Protein AF-A0A1I3Y6N1-F1 (afdb_monomer_lite)

Sequence (203 aa):
MKTSSLCLFSAPFLLTAAIATSGCDKAPAAQTAINYSQAALCKSYNTAHGPVTAPADQAFAIFKIANIDNTKTAKFFFFDPSMFYVDQSTPAQKAGKVIDMNRKLATMDAKSAPAGSNAPPKGQIPKGGAMDVNAYTVALVGTNNPSGGPEAKQYDFDLVYDDWSPEYQSYREGFVSKVLLNKTNPAGSTYSVTADCGTIALN

Organism: NCBI:txid1612308

pLDDT: mean 78.19, std 17.52, range [33.56, 97.0]

Structure (mmCIF, N/CA/C/O backbone):
data_AF-A0A1I3Y6N1-F1
#
_entry.id   AF-A0A1I3Y6N1-F1
#
loop_
_atom_site.group_PDB
_atom_site.id
_atom_site.type_symbol
_atom_site.label_atom_id
_atom_site.label_alt_id
_atom_site.label_comp_id
_atom_site.label_asym_id
_atom_site.label_entity_id
_atom_site.label_seq_id
_atom_site.pdbx_PDB_ins_code
_atom_site.Cartn_x
_atom_site.Cartn_y
_atom_site.Cartn_z
_atom_site.occupancy
_atom_site.B_iso_or_equiv
_atom_site.auth_seq_id
_atom_site.auth_comp_id
_atom_site.auth_asym_id
_atom_site.auth_atom_id
_atom_site.pdbx_PDB_model_num
ATOM 1 N N . MET A 1 1 ? -2.066 5.711 -91.178 1.00 38.03 1 MET A N 1
ATOM 2 C CA . MET A 1 1 ? -1.951 5.272 -89.766 1.00 38.03 1 MET A CA 1
ATOM 3 C C . MET A 1 1 ? -2.703 6.290 -88.919 1.00 38.03 1 MET A C 1
ATOM 5 O O . MET A 1 1 ? -2.377 7.460 -88.999 1.00 38.03 1 MET A O 1
ATOM 9 N N . LYS A 1 2 ? -3.933 5.976 -88.498 1.00 33.56 2 LYS A N 1
ATOM 10 C CA . LYS A 1 2 ? -4.294 5.498 -87.145 1.00 33.56 2 LYS A CA 1
ATOM 11 C C . LYS A 1 2 ? -3.828 6.441 -86.017 1.00 33.56 2 LYS A C 1
ATOM 13 O O . LYS A 1 2 ? -2.657 6.402 -85.674 1.00 33.56 2 LYS A O 1
ATOM 18 N N . THR A 1 3 ? -4.807 7.204 -85.498 1.00 38.25 3 THR A N 1
ATOM 19 C CA . THR A 1 3 ? -5.086 7.582 -84.085 1.00 38.25 3 THR A CA 1
ATOM 20 C C . THR A 1 3 ? -3.928 8.152 -83.246 1.00 38.25 3 THR A C 1
ATOM 22 O O . THR A 1 3 ? -2.878 7.547 -83.146 1.00 38.25 3 THR A O 1
ATOM 25 N N . SER A 1 4 ? -4.090 9.252 -82.508 1.00 38.72 4 SER A N 1
ATOM 26 C CA . SER A 1 4 ? -5.119 9.365 -81.473 1.00 38.72 4 SER A CA 1
ATOM 27 C C . SER A 1 4 ? -5.362 10.809 -81.024 1.00 38.72 4 SER A C 1
ATOM 29 O O . SER A 1 4 ? -4.435 11.599 -80.877 1.00 38.72 4 SER A O 1
ATOM 31 N N . SER A 1 5 ? -6.637 11.091 -80.774 1.00 47.12 5 SER A N 1
ATOM 32 C CA . SER A 1 5 ? -7.175 12.253 -80.067 1.00 47.12 5 SER A CA 1
ATOM 33 C C . SER A 1 5 ? -6.797 12.208 -78.582 1.00 47.12 5 SER A C 1
ATOM 35 O O . SER A 1 5 ? -6.716 11.104 -78.039 1.00 47.12 5 SER A O 1
ATOM 37 N N . LEU A 1 6 ? -6.665 13.358 -77.910 1.00 38.53 6 LEU A N 1
ATOM 38 C CA . LEU A 1 6 ? -7.054 13.476 -76.499 1.00 38.53 6 LEU A CA 1
ATOM 39 C C . LEU A 1 6 ? -7.323 14.930 -76.088 1.00 38.53 6 LEU A C 1
ATOM 41 O O . LEU A 1 6 ? -6.532 15.840 -76.324 1.00 38.53 6 LEU A O 1
ATOM 45 N N . CYS A 1 7 ? -8.512 15.095 -75.514 1.00 37.34 7 CYS A N 1
ATOM 46 C CA . CYS A 1 7 ? -9.205 16.331 -75.202 1.00 37.34 7 CYS A CA 1
ATOM 47 C C . CYS A 1 7 ? -8.533 17.155 -74.098 1.00 37.34 7 CYS A C 1
ATOM 49 O O . CYS A 1 7 ? -8.137 16.632 -73.058 1.00 37.34 7 CYS A O 1
ATOM 51 N N . LEU A 1 8 ? -8.542 18.472 -74.298 1.00 45.34 8 LEU A N 1
ATOM 52 C CA . LEU A 1 8 ? -8.406 19.477 -73.250 1.00 45.34 8 LEU A CA 1
ATOM 53 C C . LEU A 1 8 ? -9.671 19.470 -72.383 1.00 45.34 8 LEU A C 1
ATOM 55 O O . LEU A 1 8 ? -10.742 19.841 -72.858 1.00 45.34 8 LEU A O 1
ATOM 59 N N . PHE A 1 9 ? -9.539 19.097 -71.111 1.00 37.97 9 PHE A N 1
ATOM 60 C CA . PHE A 1 9 ? -10.493 19.478 -70.073 1.00 37.97 9 PHE A CA 1
ATOM 61 C C . PHE A 1 9 ? -9.751 20.191 -68.946 1.00 37.97 9 PHE A C 1
ATOM 63 O O . PHE A 1 9 ? -8.906 19.625 -68.258 1.00 37.97 9 PHE A O 1
ATOM 70 N N . SER A 1 10 ? -10.085 21.468 -68.800 1.00 46.94 10 SER A N 1
ATOM 71 C CA . SER A 1 10 ? -9.766 22.321 -67.667 1.00 46.94 10 SER A CA 1
ATOM 72 C C . SER A 1 10 ? -10.395 21.767 -66.387 1.00 46.94 10 SER A C 1
ATOM 74 O O . SER A 1 10 ? -11.612 21.585 -66.334 1.00 46.94 10 SER A O 1
ATOM 76 N N . ALA A 1 11 ? -9.591 21.581 -65.342 1.00 47.09 11 ALA A N 1
ATOM 77 C CA . ALA A 1 11 ? -10.067 21.384 -63.978 1.00 47.09 11 ALA A CA 1
ATOM 78 C C . ALA A 1 11 ? -9.489 22.498 -63.082 1.00 47.09 11 ALA A C 1
ATOM 80 O O . ALA A 1 11 ? -8.281 22.746 -63.141 1.00 47.09 11 ALA A O 1
ATOM 81 N N . PRO A 1 12 ? -10.310 23.190 -62.270 1.00 44.28 12 PRO A N 1
ATOM 82 C CA . PRO A 1 12 ? -9.818 24.164 -61.307 1.00 44.28 12 PRO A CA 1
ATOM 83 C C . PRO A 1 12 ? -9.109 23.424 -60.165 1.00 44.28 12 PRO A C 1
ATOM 85 O O . PRO A 1 12 ? -9.707 22.609 -59.463 1.00 44.28 12 PRO A O 1
ATOM 88 N N . PHE A 1 13 ? -7.818 23.698 -59.990 1.00 39.41 13 PHE A N 1
ATOM 89 C CA . PHE A 1 13 ? -7.027 23.205 -58.865 1.00 39.41 13 PHE A CA 1
ATOM 90 C C . PHE A 1 13 ? -7.512 23.881 -57.572 1.00 39.41 13 PHE A C 1
ATOM 92 O O . PHE A 1 13 ? -7.160 25.022 -57.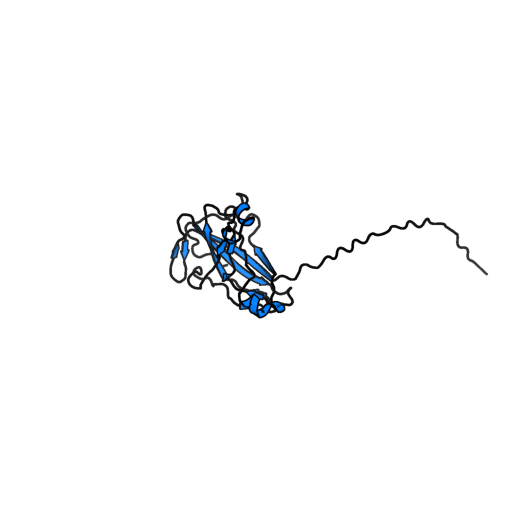278 1.00 39.41 13 PHE A O 1
ATOM 99 N N . LEU A 1 14 ? -8.333 23.180 -56.791 1.00 44.16 14 LEU A N 1
ATOM 100 C CA . LEU A 1 14 ? -8.585 23.520 -55.394 1.00 44.16 14 LEU A CA 1
ATOM 101 C C . LEU A 1 14 ? -7.359 23.088 -54.576 1.00 44.16 14 LEU A C 1
ATOM 103 O O . LEU A 1 14 ? -7.166 21.902 -54.316 1.00 44.16 14 LEU A O 1
ATOM 107 N N . LEU A 1 15 ? -6.516 24.046 -54.177 1.00 44.44 15 LEU A N 1
ATOM 108 C CA . LE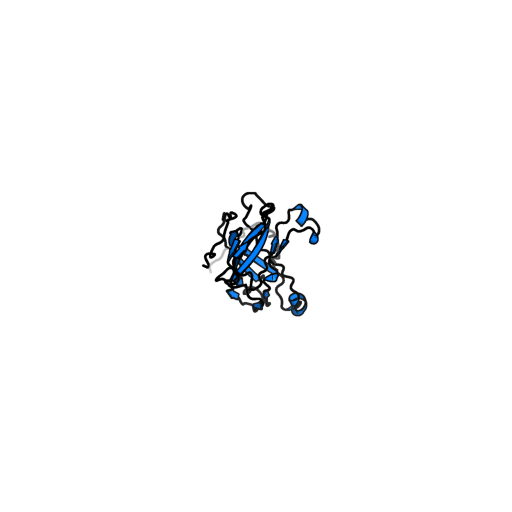U A 1 1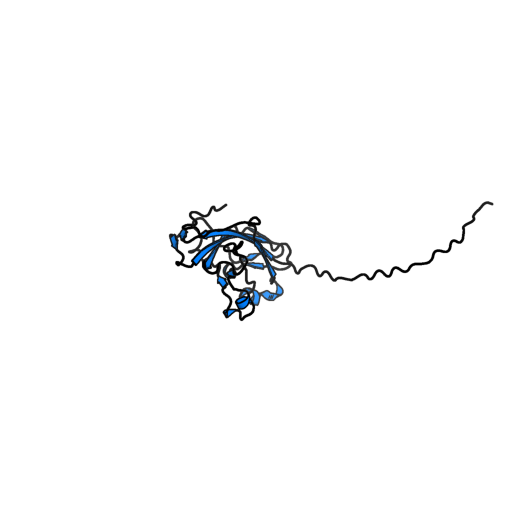5 ? -5.515 23.821 -53.133 1.00 44.44 15 LEU A CA 1
ATOM 109 C C . LEU A 1 15 ? -6.231 23.695 -51.780 1.00 44.44 15 LEU A C 1
ATOM 111 O O . LEU A 1 15 ? -6.445 24.679 -51.076 1.00 44.44 15 LEU A O 1
ATOM 115 N N . THR A 1 16 ? -6.578 22.475 -51.383 1.00 48.28 16 THR A N 1
ATOM 116 C CA . THR A 1 16 ? -6.794 22.153 -49.969 1.00 48.28 16 THR A CA 1
ATOM 117 C C . THR A 1 16 ? -5.440 22.142 -49.270 1.00 48.28 16 THR A C 1
ATOM 119 O O . THR A 1 16 ? -4.708 21.154 -49.315 1.00 48.28 16 THR A O 1
ATOM 122 N N . ALA A 1 17 ? -5.090 23.262 -48.636 1.00 43.72 17 ALA A N 1
ATOM 123 C CA . ALA A 1 17 ? -3.998 23.324 -47.676 1.00 43.72 17 ALA A CA 1
ATOM 124 C C . ALA A 1 17 ? -4.368 22.454 -46.465 1.00 43.72 17 ALA A C 1
ATOM 126 O O . ALA A 1 17 ? -5.122 22.869 -45.586 1.00 43.72 17 ALA A O 1
ATOM 127 N N . ALA A 1 18 ? -3.865 21.220 -46.437 1.00 46.12 18 ALA A N 1
ATOM 128 C CA . ALA A 1 18 ? -3.896 20.398 -45.242 1.00 46.12 18 ALA A CA 1
ATOM 129 C C . ALA A 1 18 ? -2.951 21.036 -44.218 1.00 46.12 18 ALA A C 1
ATOM 131 O O . ALA A 1 18 ? -1.730 20.912 -44.310 1.00 46.12 18 ALA A O 1
ATOM 132 N N . ILE A 1 19 ? -3.523 21.753 -43.252 1.00 50.41 19 ILE A N 1
ATOM 133 C CA . ILE A 1 19 ? -2.817 22.166 -42.044 1.00 50.41 19 ILE A CA 1
ATOM 134 C C . ILE A 1 19 ? -2.600 20.879 -41.246 1.00 50.41 19 ILE A C 1
ATOM 136 O O . ILE A 1 19 ? -3.438 20.476 -40.443 1.00 50.41 19 ILE A O 1
ATOM 140 N N . ALA A 1 20 ? -1.514 20.168 -41.538 1.00 47.94 20 ALA A N 1
ATOM 141 C CA . ALA A 1 20 ? -1.059 19.078 -40.698 1.00 47.94 20 ALA A CA 1
ATOM 142 C C . ALA A 1 20 ? -0.642 19.705 -39.366 1.00 47.94 20 ALA A C 1
ATOM 144 O O . ALA A 1 20 ? 0.457 20.240 -39.231 1.0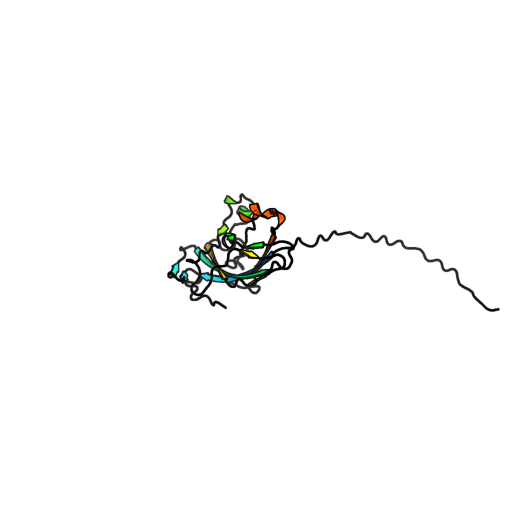0 47.94 20 ALA A O 1
ATOM 145 N N . THR A 1 21 ? -1.545 19.689 -38.386 1.00 48.03 21 THR A N 1
ATOM 146 C CA . THR A 1 21 ? -1.176 19.881 -36.990 1.00 48.03 21 THR A CA 1
ATOM 147 C C . THR A 1 21 ? -0.244 18.730 -36.645 1.00 48.03 21 THR A C 1
ATOM 149 O O . THR A 1 21 ? -0.697 17.627 -36.342 1.00 48.03 21 THR A O 1
ATOM 152 N N . SER A 1 22 ? 1.064 18.964 -36.742 1.00 45.72 22 SER A N 1
ATOM 153 C CA . SER A 1 22 ? 2.090 18.136 -36.123 1.00 45.72 22 SER A CA 1
ATOM 154 C C . SER A 1 22 ? 1.939 18.265 -34.609 1.00 45.72 22 SER A C 1
ATOM 156 O O . SER A 1 22 ? 2.726 18.907 -33.915 1.00 45.72 22 SER A O 1
ATOM 158 N N . GLY A 1 23 ? 0.873 17.657 -34.087 1.00 42.25 23 GLY A N 1
ATOM 159 C CA . GLY A 1 23 ? 0.839 17.215 -32.714 1.00 42.25 23 GLY A CA 1
ATOM 160 C C . GLY A 1 23 ? 2.017 16.271 -32.567 1.00 42.25 23 GLY A C 1
ATOM 161 O O . GLY A 1 23 ? 1.980 15.132 -33.022 1.00 42.25 23 GLY A O 1
ATOM 162 N N . CYS A 1 24 ? 3.112 16.780 -32.010 1.00 49.69 24 CYS A N 1
ATOM 163 C CA . CYS A 1 24 ? 4.104 15.951 -31.357 1.00 49.69 24 CYS A CA 1
ATOM 164 C C . CYS A 1 24 ? 3.371 15.245 -30.215 1.00 49.69 24 CYS A C 1
ATOM 166 O O . CYS A 1 24 ? 3.431 15.688 -29.067 1.00 49.69 24 CYS A O 1
ATOM 168 N N . ASP A 1 25 ? 2.680 14.155 -30.537 1.00 38.94 25 ASP A N 1
ATOM 169 C CA . ASP A 1 25 ? 2.292 13.133 -29.586 1.00 38.94 25 ASP A CA 1
ATOM 170 C C . ASP A 1 25 ? 3.600 12.516 -29.096 1.00 38.94 25 ASP A C 1
ATOM 172 O O . ASP A 1 25 ? 4.061 11.473 -29.560 1.00 38.94 25 ASP A O 1
ATOM 176 N N . LYS A 1 26 ? 4.281 13.225 -28.188 1.00 44.84 26 LYS A N 1
ATOM 177 C CA . LYS A 1 26 ? 5.324 12.620 -27.375 1.00 44.84 26 LYS A CA 1
ATOM 178 C C . LYS A 1 26 ? 4.632 11.464 -26.679 1.00 44.84 26 LYS A C 1
ATOM 180 O O . LYS A 1 26 ? 3.822 11.691 -25.781 1.00 44.84 26 LYS A O 1
ATOM 185 N N . ALA A 1 27 ? 4.942 10.248 -27.129 1.00 52.38 27 ALA A N 1
ATOM 186 C CA . ALA A 1 27 ? 4.537 9.033 -26.452 1.00 52.38 27 ALA A CA 1
ATOM 187 C C . ALA A 1 27 ? 4.752 9.243 -24.944 1.00 52.38 27 ALA A C 1
ATOM 189 O O . ALA A 1 27 ? 5.805 9.779 -24.561 1.00 52.38 27 ALA A O 1
ATOM 190 N N . PRO A 1 28 ? 3.763 8.901 -24.096 1.00 58.28 28 PRO A N 1
ATOM 191 C CA . PRO A 1 28 ? 3.902 9.052 -22.660 1.00 58.28 28 PRO A CA 1
ATOM 192 C C . PRO A 1 28 ? 5.243 8.469 -22.224 1.00 58.28 28 PRO A C 1
ATOM 194 O O . PRO A 1 28 ? 5.616 7.376 -22.653 1.00 58.28 28 PRO A O 1
ATOM 197 N N . ALA A 1 29 ? 5.995 9.222 -21.419 1.00 65.25 29 ALA A N 1
ATOM 198 C CA . ALA A 1 29 ? 7.261 8.730 -20.890 1.00 65.25 29 ALA A CA 1
ATOM 199 C C . ALA A 1 29 ? 7.014 7.366 -20.234 1.00 65.25 29 ALA A C 1
ATOM 201 O O . ALA A 1 29 ? 6.091 7.257 -19.431 1.00 65.25 29 ALA A O 1
ATOM 202 N N . ALA A 1 30 ? 7.805 6.354 -20.595 1.00 74.88 30 ALA A N 1
ATOM 203 C CA . ALA A 1 30 ? 7.648 4.999 -20.082 1.00 74.88 30 ALA A CA 1
ATOM 204 C C . ALA A 1 30 ? 7.557 4.984 -18.545 1.00 74.88 30 ALA A C 1
ATOM 206 O O . ALA A 1 30 ? 8.360 5.636 -17.873 1.00 74.88 30 ALA A O 1
ATOM 207 N N . GLN A 1 31 ? 6.583 4.248 -18.009 1.00 86.38 31 GLN A N 1
ATOM 208 C CA . GLN A 1 31 ? 6.273 4.185 -16.578 1.00 86.38 31 GLN A CA 1
ATOM 209 C C . GLN A 1 31 ? 6.352 2.744 -16.085 1.00 86.38 31 GLN A C 1
ATOM 211 O O . GLN A 1 31 ? 6.061 1.815 -16.842 1.00 86.38 31 GLN A O 1
ATOM 216 N N . THR A 1 32 ? 6.700 2.573 -14.814 1.00 91.81 32 THR A N 1
ATOM 217 C CA . THR A 1 32 ? 6.519 1.300 -14.113 1.00 91.81 32 THR A CA 1
ATOM 218 C C . THR A 1 32 ? 5.094 1.244 -13.578 1.00 91.81 32 THR A C 1
ATOM 220 O O . THR A 1 32 ? 4.666 2.182 -12.910 1.00 91.81 32 THR A O 1
ATOM 223 N N . ALA A 1 33 ? 4.355 0.172 -13.847 1.00 94.88 33 ALA A N 1
ATOM 224 C CA . ALA A 1 33 ? 3.024 -0.021 -13.283 1.00 94.88 33 ALA A CA 1
ATOM 225 C C . ALA A 1 33 ? 3.085 -0.887 -12.020 1.00 94.88 33 ALA A C 1
ATOM 227 O O . ALA A 1 33 ? 3.719 -1.938 -12.019 1.00 94.88 33 ALA A O 1
ATOM 228 N N . ILE A 1 34 ? 2.398 -0.471 -10.960 1.00 95.50 34 ILE A N 1
ATOM 229 C CA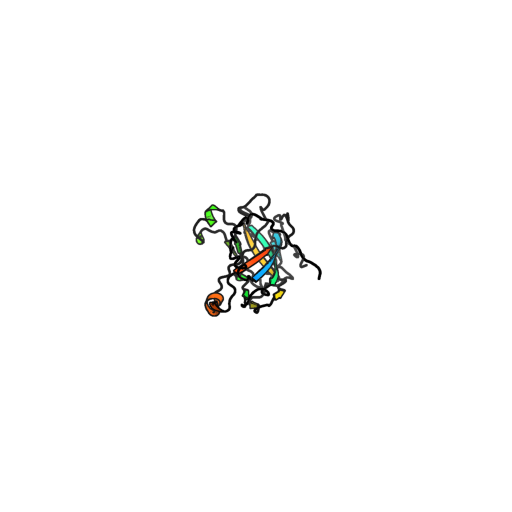 . ILE A 1 34 ? 2.152 -1.273 -9.760 1.00 95.50 34 ILE A CA 1
ATOM 230 C C . ILE A 1 34 ? 0.663 -1.597 -9.734 1.00 95.50 34 ILE A C 1
ATOM 232 O O . ILE A 1 34 ? -0.177 -0.702 -9.625 1.00 95.50 34 ILE A O 1
ATOM 236 N N . ASN A 1 35 ? 0.339 -2.882 -9.837 1.00 97.00 35 ASN A N 1
ATOM 237 C CA . ASN A 1 35 ? -1.036 -3.364 -9.827 1.00 97.00 35 ASN A CA 1
ATOM 238 C C . ASN A 1 35 ? -1.401 -3.823 -8.413 1.00 97.00 35 ASN A C 1
ATOM 240 O O . ASN A 1 35 ? -0.730 -4.688 -7.841 1.00 97.00 35 ASN A O 1
ATOM 244 N N . TYR A 1 36 ? -2.463 -3.252 -7.848 1.00 96.25 36 TYR A N 1
ATOM 245 C CA . TYR A 1 36 ? -2.870 -3.507 -6.469 1.00 96.25 36 TYR A CA 1
ATOM 246 C C . TYR A 1 36 ? -4.387 -3.572 -6.320 1.00 96.25 36 TYR A C 1
ATOM 248 O O . TYR A 1 36 ? -5.124 -3.066 -7.158 1.00 96.25 36 TYR A O 1
ATOM 256 N N . SER A 1 37 ? -4.863 -4.147 -5.224 1.00 95.12 37 SER A N 1
ATOM 257 C CA . SER A 1 37 ? -6.266 -4.077 -4.821 1.00 95.12 37 SER A CA 1
ATOM 258 C C . SER A 1 37 ? -6.380 -3.747 -3.340 1.00 95.12 37 SER A C 1
ATOM 260 O O . SER A 1 37 ? -5.529 -4.127 -2.541 1.00 95.12 37 SER A O 1
ATOM 262 N N . GLN A 1 38 ? -7.439 -3.047 -2.950 1.00 93.62 38 GLN A N 1
ATOM 263 C CA . GLN A 1 38 ? -7.858 -2.997 -1.557 1.00 93.62 38 GLN A CA 1
ATOM 264 C C . GLN A 1 38 ? -8.587 -4.304 -1.244 1.00 93.62 38 GLN A C 1
ATOM 266 O O . GLN A 1 38 ? -9.552 -4.665 -1.915 1.00 93.62 38 GLN A O 1
ATOM 271 N N . ALA A 1 39 ? -8.078 -5.038 -0.263 1.00 92.06 39 ALA A N 1
ATOM 272 C CA . ALA A 1 39 ? -8.605 -6.331 0.144 1.00 92.06 39 ALA A CA 1
ATOM 273 C C . ALA A 1 39 ? -9.636 -6.184 1.267 1.00 92.06 39 ALA A C 1
ATOM 275 O O . ALA A 1 39 ? -10.652 -6.873 1.259 1.00 92.06 39 ALA A O 1
ATOM 276 N N . ALA A 1 40 ? -9.382 -5.294 2.233 1.00 91.25 40 ALA A N 1
ATOM 277 C CA . ALA A 1 40 ? -10.237 -5.160 3.407 1.00 91.25 40 ALA A CA 1
ATOM 278 C C . ALA A 1 40 ? -10.088 -3.810 4.123 1.00 91.25 40 ALA A C 1
ATOM 280 O O . ALA A 1 40 ? -9.141 -3.054 3.886 1.00 91.25 40 ALA A O 1
ATOM 281 N N . LEU A 1 41 ? -11.035 -3.544 5.028 1.00 92.12 41 LEU A N 1
ATOM 282 C CA . LEU A 1 41 ? -11.006 -2.456 6.001 1.00 92.12 41 LEU A CA 1
ATOM 283 C C . LEU A 1 41 ? -11.570 -2.955 7.341 1.00 92.12 41 LEU A C 1
ATOM 285 O O . LEU A 1 41 ? -12.735 -3.354 7.412 1.00 92.12 41 LEU A O 1
ATOM 289 N N . CYS A 1 42 ? -10.768 -2.941 8.406 1.00 92.00 42 CYS A N 1
ATOM 290 C CA . CYS A 1 42 ? -11.175 -3.527 9.690 1.00 92.00 42 CYS A CA 1
ATOM 291 C C . CYS A 1 42 ? -10.591 -2.834 10.921 1.00 92.00 42 CYS A C 1
ATOM 293 O O . CYS A 1 42 ? -9.593 -2.117 10.846 1.00 92.00 42 CYS A O 1
ATOM 295 N N . LYS A 1 43 ? -11.216 -3.067 12.080 1.00 93.62 43 LYS A N 1
ATOM 296 C CA . LYS A 1 43 ? -10.710 -2.627 13.386 1.00 93.62 43 LYS A CA 1
ATOM 297 C C . LYS A 1 43 ? -9.595 -3.515 13.917 1.00 93.62 43 LYS A C 1
ATOM 299 O O . LYS A 1 43 ? -8.727 -3.001 14.612 1.00 93.62 43 LYS A O 1
ATOM 304 N N . SER A 1 44 ? -9.578 -4.797 13.583 1.00 93.06 44 SER A N 1
ATOM 305 C CA . SER A 1 44 ? -8.499 -5.704 13.964 1.00 93.06 44 SER A CA 1
ATOM 306 C C . SER A 1 44 ? -8.160 -6.698 12.865 1.00 93.06 44 SER A C 1
ATOM 308 O O . SER A 1 44 ? -8.972 -6.961 11.981 1.00 93.06 44 SER A O 1
ATOM 310 N N . TYR A 1 45 ? -6.955 -7.251 12.934 1.00 91.06 45 TYR A N 1
ATOM 311 C CA . TYR A 1 45 ? -6.544 -8.419 12.162 1.00 91.06 45 TYR A CA 1
ATOM 312 C C . TYR A 1 45 ? -5.455 -9.179 12.923 1.00 91.06 45 TYR A C 1
ATOM 314 O O . TYR A 1 45 ? -4.823 -8.643 13.837 1.00 91.06 45 TYR A O 1
ATOM 322 N N . ASN A 1 46 ? -5.227 -10.434 12.547 1.00 90.00 46 ASN A N 1
ATOM 323 C CA . ASN A 1 46 ? -4.165 -11.249 13.130 1.00 90.00 46 ASN A CA 1
ATOM 324 C C . ASN A 1 46 ? -2.852 -11.059 12.370 1.00 90.00 46 ASN A C 1
ATOM 326 O O . ASN A 1 46 ? -2.856 -11.060 11.141 1.00 90.00 46 ASN A O 1
ATOM 330 N N . THR A 1 47 ? -1.733 -10.982 13.087 1.00 87.44 47 THR A N 1
ATOM 331 C CA . THR A 1 47 ? -0.378 -11.148 12.540 1.00 87.44 47 THR A CA 1
ATOM 332 C C . THR A 1 47 ? 0.222 -12.464 13.035 1.00 87.44 47 THR A C 1
ATOM 334 O O . THR A 1 47 ? -0.351 -13.145 13.890 1.00 87.44 47 THR A O 1
ATOM 337 N N . ALA A 1 48 ? 1.416 -12.817 12.554 1.00 85.06 48 ALA A N 1
ATOM 338 C CA . ALA A 1 48 ? 2.179 -13.941 13.105 1.00 85.06 48 ALA A CA 1
ATOM 339 C C . ALA A 1 48 ? 2.541 -13.770 14.599 1.00 85.06 48 ALA A C 1
ATOM 341 O O . ALA A 1 48 ? 2.909 -14.741 15.257 1.00 85.06 48 ALA A O 1
ATOM 342 N N . HIS A 1 49 ? 2.436 -12.552 15.142 1.00 86.25 49 HIS A N 1
ATOM 343 C CA . HIS A 1 49 ? 2.758 -12.225 16.533 1.00 86.25 49 HIS A CA 1
ATOM 344 C C . HIS A 1 49 ? 1.525 -11.993 17.415 1.00 86.25 49 HIS A C 1
ATOM 346 O O . HIS A 1 49 ? 1.676 -11.690 18.597 1.00 86.25 49 HIS A O 1
ATOM 352 N N . GLY A 1 50 ? 0.320 -12.148 16.863 1.00 87.88 50 GLY A N 1
ATOM 353 C CA . GLY A 1 50 ? -0.940 -11.969 17.577 1.00 87.88 50 GLY A CA 1
ATOM 354 C C . GLY A 1 50 ? -1.857 -10.925 16.936 1.00 87.88 50 GLY A C 1
ATOM 355 O O . GLY A 1 50 ? -1.516 -10.327 15.913 1.00 87.88 50 GLY A O 1
ATOM 356 N N . PRO A 1 51 ? -3.052 -10.721 17.510 1.00 89.19 51 PRO A N 1
ATOM 357 C CA . PRO A 1 51 ? -3.999 -9.737 17.012 1.00 89.19 51 PRO A CA 1
ATOM 358 C C . PRO A 1 51 ? -3.488 -8.314 17.233 1.00 89.19 51 PRO A C 1
ATOM 360 O O . PRO A 1 51 ? -2.913 -7.993 18.275 1.00 89.19 51 PRO A O 1
ATOM 363 N N . VAL A 1 52 ? -3.761 -7.444 16.267 1.00 90.44 52 VAL A N 1
ATOM 364 C CA . VAL A 1 52 ? -3.565 -5.999 16.387 1.00 90.44 52 VAL A CA 1
ATOM 365 C C . VAL A 1 52 ? -4.899 -5.286 16.214 1.00 90.44 52 VAL A C 1
ATOM 367 O O . VAL A 1 52 ? -5.718 -5.684 15.387 1.00 90.44 52 VAL A O 1
ATOM 370 N N . THR A 1 53 ? -5.108 -4.221 16.988 1.00 93.12 53 THR A N 1
ATOM 371 C CA . THR A 1 53 ? -6.371 -3.472 17.025 1.00 93.12 53 THR A CA 1
ATOM 372 C C . THR A 1 53 ? -6.114 -1.988 16.797 1.00 93.12 53 THR A C 1
ATOM 374 O O . THR A 1 53 ? -5.228 -1.394 17.410 1.00 93.12 53 THR A O 1
ATOM 377 N N . ALA A 1 54 ? -6.894 -1.390 15.902 1.00 91.69 54 ALA A N 1
ATOM 378 C CA . ALA A 1 54 ? -6.833 0.018 15.566 1.00 91.69 54 ALA A CA 1
ATOM 379 C C . ALA A 1 54 ? -7.479 0.874 16.673 1.00 91.69 54 ALA A C 1
ATOM 381 O O . ALA A 1 54 ? -8.429 0.433 17.327 1.00 91.69 54 ALA A O 1
ATOM 382 N N . PRO A 1 55 ? -7.029 2.128 16.854 1.00 92.50 55 PRO A N 1
ATOM 383 C CA . PRO A 1 55 ? -7.715 3.098 17.702 1.00 92.50 55 PRO A CA 1
ATOM 384 C C . PRO A 1 55 ? -9.186 3.329 17.309 1.00 92.50 55 PRO A C 1
ATOM 386 O O . PRO A 1 55 ? -9.610 3.052 16.183 1.00 92.50 55 PRO A O 1
ATOM 389 N N . ALA A 1 56 ? -9.966 3.902 18.232 1.00 89.44 56 ALA A N 1
ATOM 390 C CA . ALA A 1 56 ? -11.417 4.072 18.095 1.00 89.44 56 ALA A CA 1
ATOM 391 C C . ALA A 1 56 ? -11.851 4.765 16.789 1.00 89.44 56 ALA A C 1
ATOM 393 O O . ALA A 1 56 ? -12.782 4.293 16.140 1.00 89.44 56 ALA A O 1
ATOM 394 N N . ASP A 1 57 ? -11.130 5.793 16.340 1.00 89.69 57 ASP A N 1
ATOM 395 C CA . ASP A 1 57 ? -11.470 6.555 15.127 1.00 89.69 57 ASP A CA 1
ATOM 396 C C . ASP A 1 57 ? -10.703 6.104 13.878 1.00 89.69 57 ASP A C 1
ATOM 398 O O . ASP A 1 57 ? -10.737 6.767 12.838 1.00 89.69 57 ASP A O 1
ATOM 402 N N . GLN A 1 58 ? -10.009 4.968 13.948 1.00 91.44 58 GLN A N 1
ATOM 403 C CA . GLN A 1 58 ? -9.153 4.471 12.874 1.00 91.44 58 GLN A CA 1
ATOM 404 C C . GLN A 1 58 ? -9.496 3.034 12.482 1.00 91.44 58 GLN A C 1
ATOM 406 O O . GLN A 1 58 ? -10.203 2.323 13.194 1.00 91.44 58 GLN A O 1
ATOM 411 N N . ALA A 1 59 ? -9.029 2.614 11.318 1.00 92.12 59 ALA A N 1
ATOM 412 C CA . ALA A 1 59 ? -9.140 1.249 10.831 1.00 92.12 59 ALA A CA 1
ATOM 413 C C . ALA A 1 59 ? -7.887 0.896 10.028 1.00 92.12 59 ALA A C 1
ATOM 415 O O . ALA A 1 59 ? -7.184 1.775 9.533 1.00 92.12 59 ALA A O 1
ATOM 416 N N . PHE A 1 60 ? -7.616 -0.392 9.891 1.00 92.44 60 PHE A N 1
ATOM 417 C CA . PHE A 1 60 ? -6.583 -0.905 9.010 1.00 92.44 60 PHE A CA 1
ATOM 418 C C . PHE A 1 60 ? -7.171 -1.112 7.619 1.00 92.44 60 PHE A C 1
ATOM 420 O O . PHE A 1 60 ? -8.036 -1.967 7.435 1.00 92.44 60 PHE A O 1
ATOM 427 N N . ALA A 1 61 ? -6.716 -0.320 6.651 1.00 92.31 61 ALA A N 1
ATOM 428 C CA . ALA A 1 61 ? -6.946 -0.576 5.238 1.00 92.31 61 ALA A CA 1
ATOM 429 C C . ALA A 1 61 ? -5.853 -1.525 4.745 1.00 92.31 61 ALA A C 1
ATOM 431 O O . ALA A 1 61 ? -4.666 -1.230 4.889 1.00 92.31 61 ALA A O 1
ATOM 432 N N . ILE A 1 62 ? -6.251 -2.664 4.188 1.00 92.19 62 ILE A N 1
ATOM 433 C CA . ILE A 1 62 ? -5.320 -3.704 3.753 1.00 92.19 62 ILE A CA 1
ATOM 434 C C . ILE A 1 62 ? -5.341 -3.785 2.238 1.00 92.19 62 ILE A C 1
ATOM 436 O O . ILE A 1 62 ? -6.408 -3.910 1.634 1.00 92.19 62 ILE A O 1
ATOM 440 N N . PHE A 1 63 ? -4.162 -3.741 1.629 1.00 93.19 63 PHE A N 1
ATOM 441 C CA . PHE A 1 63 ? -3.978 -3.746 0.186 1.00 93.19 63 PHE A CA 1
ATOM 442 C C . PHE A 1 63 ? -3.141 -4.947 -0.236 1.00 93.19 63 PHE A C 1
ATOM 444 O O . PHE A 1 63 ? -2.107 -5.214 0.370 1.00 93.19 63 PHE A O 1
ATOM 451 N N . LYS A 1 64 ? -3.552 -5.647 -1.295 1.00 93.19 64 LYS A N 1
ATOM 452 C CA . LYS A 1 64 ? -2.731 -6.652 -1.974 1.00 93.19 64 LYS A CA 1
ATOM 453 C C . LYS A 1 64 ? -1.956 -5.973 -3.096 1.00 93.19 64 LYS A C 1
ATOM 455 O O . LYS A 1 64 ? -2.559 -5.392 -3.994 1.00 93.19 64 LYS A O 1
ATOM 460 N N . ILE A 1 65 ? -0.637 -6.087 -3.079 1.00 94.25 65 ILE A N 1
ATOM 461 C CA . ILE A 1 65 ? 0.238 -5.748 -4.200 1.00 94.25 65 ILE A CA 1
ATOM 462 C C . ILE A 1 65 ? 0.404 -7.016 -5.035 1.00 94.25 65 ILE A C 1
ATOM 464 O O . ILE A 1 65 ? 1.016 -7.987 -4.589 1.00 94.25 65 ILE A O 1
ATOM 468 N N . ALA A 1 66 ? -0.184 -7.033 -6.229 1.00 94.56 66 ALA A N 1
ATOM 469 C CA . ALA A 1 66 ? -0.213 -8.224 -7.070 1.00 94.56 66 ALA A CA 1
ATOM 470 C C . ALA A 1 66 ? 1.096 -8.377 -7.845 1.00 94.56 66 ALA A C 1
ATOM 472 O O . ALA A 1 66 ? 1.804 -9.368 -7.683 1.00 94.56 66 ALA A O 1
ATOM 473 N N . ASN A 1 67 ? 1.435 -7.378 -8.660 1.00 95.94 67 ASN A N 1
ATOM 474 C CA . ASN A 1 67 ? 2.629 -7.402 -9.494 1.00 95.94 67 ASN A CA 1
ATOM 475 C C . ASN A 1 67 ? 3.123 -5.990 -9.820 1.00 95.94 67 ASN A C 1
ATOM 477 O O . ASN A 1 67 ? 2.386 -5.004 -9.703 1.00 95.94 67 ASN A O 1
ATOM 481 N N . ILE A 1 68 ? 4.379 -5.932 -10.250 1.00 95.44 68 ILE A N 1
ATOM 482 C CA . ILE A 1 68 ? 5.040 -4.728 -10.733 1.00 95.44 68 ILE A CA 1
ATOM 483 C C . ILE A 1 68 ? 5.526 -4.986 -12.156 1.00 95.44 68 ILE A C 1
ATOM 485 O O . ILE A 1 68 ? 6.308 -5.906 -12.395 1.00 95.44 68 ILE A O 1
ATOM 489 N N . ASP A 1 69 ? 5.079 -4.156 -13.090 1.00 95.19 69 ASP A N 1
ATOM 490 C CA . ASP A 1 69 ? 5.407 -4.233 -14.509 1.00 95.19 69 ASP A CA 1
ATOM 491 C C . ASP A 1 69 ? 6.340 -3.079 -14.891 1.00 95.19 69 ASP A C 1
ATOM 493 O O . ASP A 1 69 ? 5.949 -1.911 -14.942 1.00 95.19 69 ASP A O 1
ATOM 497 N N . ASN A 1 70 ? 7.595 -3.423 -15.172 1.00 93.00 70 ASN A N 1
ATOM 498 C CA . ASN A 1 70 ? 8.621 -2.513 -15.664 1.00 93.00 70 ASN A CA 1
ATOM 499 C C . ASN A 1 70 ? 8.997 -2.814 -17.133 1.00 93.00 70 ASN A C 1
ATOM 501 O O . ASN A 1 70 ? 10.036 -2.366 -17.625 1.00 93.00 70 ASN A O 1
ATOM 505 N N . THR A 1 71 ? 8.166 -3.571 -17.857 1.00 93.31 71 THR A N 1
ATOM 506 C CA . THR A 1 71 ? 8.474 -4.082 -19.204 1.00 93.31 71 THR A CA 1
ATOM 507 C C . THR A 1 71 ? 8.588 -2.979 -20.250 1.00 93.31 71 THR A C 1
ATOM 509 O O . THR A 1 71 ? 9.350 -3.089 -21.209 1.00 93.31 71 THR A O 1
ATOM 512 N N . LYS A 1 72 ? 7.864 -1.875 -20.047 1.00 89.88 72 LYS A N 1
ATOM 513 C CA . LYS A 1 72 ? 7.809 -0.745 -20.983 1.00 89.88 72 LYS A CA 1
ATOM 514 C C . LYS A 1 72 ? 8.934 0.265 -20.788 1.00 89.88 72 LYS A C 1
ATOM 516 O O . LYS A 1 72 ? 9.019 1.218 -21.559 1.00 89.88 72 LYS A O 1
ATOM 521 N N . THR A 1 73 ? 9.781 0.101 -19.773 1.00 86.31 73 THR A N 1
ATOM 522 C CA . THR A 1 73 ? 10.811 1.085 -19.434 1.00 86.31 73 THR A CA 1
ATOM 523 C C . THR A 1 73 ? 12.197 0.618 -19.871 1.00 86.31 73 THR A C 1
ATOM 525 O O . THR A 1 73 ? 12.535 -0.565 -19.858 1.00 86.31 73 THR A O 1
ATOM 528 N N . ALA A 1 74 ? 13.038 1.578 -20.263 1.00 86.00 74 ALA A N 1
ATOM 529 C CA . ALA A 1 74 ? 14.423 1.314 -20.645 1.00 86.00 74 ALA A CA 1
ATOM 530 C C . ALA A 1 74 ? 15.403 1.357 -19.456 1.00 86.00 74 ALA A C 1
ATOM 532 O O . ALA A 1 74 ? 16.616 1.365 -19.670 1.00 86.00 74 ALA A O 1
ATOM 533 N N . LYS A 1 75 ? 14.877 1.408 -18.232 1.00 86.75 75 LYS A N 1
ATOM 534 C CA . LYS A 1 75 ? 15.577 1.681 -16.975 1.00 86.75 75 LYS A CA 1
ATOM 535 C C . LYS A 1 75 ? 15.138 0.666 -15.923 1.00 86.75 75 LYS A C 1
ATOM 537 O O . LYS A 1 75 ? 14.099 0.034 -16.082 1.00 86.75 75 LYS A O 1
ATOM 542 N N . PHE A 1 76 ? 15.920 0.471 -14.870 1.00 87.50 76 PHE A N 1
ATOM 543 C CA . PHE A 1 76 ? 15.449 -0.354 -13.760 1.00 87.50 76 PHE A CA 1
ATOM 544 C C . PHE A 1 76 ? 14.510 0.467 -12.868 1.00 87.50 76 PHE A C 1
ATOM 546 O O . PHE A 1 76 ? 14.569 1.699 -12.838 1.00 87.50 76 PHE A O 1
ATOM 553 N N . PHE A 1 77 ? 13.655 -0.226 -12.129 1.00 88.50 77 PHE A N 1
ATOM 554 C CA . PHE A 1 77 ? 12.852 0.366 -11.068 1.00 88.50 77 PHE A CA 1
ATOM 555 C C . PHE A 1 77 ? 13.283 -0.237 -9.740 1.00 88.50 77 PHE A C 1
ATOM 557 O O . PHE A 1 77 ? 13.476 -1.445 -9.647 1.00 88.50 77 PHE A O 1
ATOM 564 N N . PHE A 1 78 ? 13.471 0.590 -8.719 1.00 87.94 78 PHE A N 1
ATOM 565 C CA . PHE A 1 78 ? 13.722 0.096 -7.374 1.00 87.94 78 PHE A CA 1
ATOM 566 C C . PHE A 1 78 ? 12.446 0.248 -6.563 1.00 87.94 78 PHE A C 1
ATOM 568 O O . PHE A 1 78 ? 11.990 1.359 -6.289 1.00 87.94 78 PHE A O 1
ATOM 575 N N . PHE A 1 79 ? 11.867 -0.890 -6.223 1.00 88.75 79 PHE A N 1
ATOM 576 C CA . PHE A 1 79 ? 10.661 -0.959 -5.436 1.00 88.75 79 PHE A CA 1
ATOM 577 C C . PHE A 1 79 ? 11.010 -0.929 -3.950 1.00 88.75 79 PHE A C 1
ATOM 579 O O . PHE A 1 79 ? 11.763 -1.771 -3.457 1.00 88.75 79 PHE A O 1
ATOM 586 N N . ASP A 1 80 ? 10.441 0.043 -3.248 1.00 88.06 80 ASP A N 1
ATOM 587 C CA . ASP A 1 80 ? 10.512 0.184 -1.806 1.00 88.06 80 ASP A CA 1
ATOM 588 C C . ASP A 1 80 ? 9.086 0.319 -1.248 1.00 88.06 80 ASP A C 1
ATOM 590 O O . ASP A 1 80 ? 8.466 1.376 -1.379 1.00 88.06 80 ASP A O 1
ATOM 594 N N . PRO A 1 81 ? 8.539 -0.728 -0.609 1.00 87.38 81 PRO A N 1
ATOM 595 C CA . PRO A 1 81 ? 7.174 -0.697 -0.097 1.00 87.38 81 PRO A CA 1
ATOM 596 C C . PRO A 1 81 ? 6.958 0.333 1.017 1.00 87.38 81 PRO A C 1
ATOM 598 O O . PRO A 1 81 ? 5.814 0.684 1.291 1.00 87.38 81 PRO A O 1
ATOM 601 N N . SER A 1 82 ? 8.020 0.856 1.643 1.00 86.44 82 SER A N 1
ATOM 602 C CA . SER A 1 82 ? 7.887 1.933 2.633 1.00 86.44 82 SER A CA 1
ATOM 603 C C . SER A 1 82 ? 7.444 3.266 2.022 1.00 86.44 82 SER A C 1
ATOM 605 O O . SER A 1 82 ? 7.038 4.164 2.757 1.00 86.44 82 SER A O 1
ATOM 607 N N . MET A 1 83 ? 7.482 3.387 0.691 1.00 88.12 83 MET A N 1
ATOM 608 C CA . MET A 1 83 ? 7.040 4.576 -0.037 1.00 88.12 83 MET A CA 1
ATOM 609 C C . MET A 1 83 ? 5.531 4.607 -0.308 1.00 88.12 83 MET A C 1
ATOM 611 O O . MET A 1 83 ? 5.032 5.585 -0.872 1.00 88.12 83 MET A O 1
ATOM 615 N N . PHE A 1 84 ? 4.788 3.559 0.061 1.00 91.44 84 PHE A N 1
ATOM 616 C CA . PHE A 1 84 ? 3.338 3.578 -0.076 1.00 91.44 84 PHE A CA 1
ATOM 617 C C . PHE A 1 84 ? 2.664 4.427 1.000 1.00 91.44 84 PHE A C 1
ATOM 619 O O . PHE A 1 84 ? 3.053 4.431 2.170 1.00 91.44 84 PHE A O 1
ATOM 626 N N . TYR A 1 85 ? 1.574 5.085 0.620 1.00 91.56 85 TYR A N 1
ATOM 627 C CA . TYR A 1 85 ? 0.684 5.778 1.540 1.00 91.56 85 TYR A CA 1
ATOM 628 C C . TYR A 1 85 ? -0.739 5.868 0.997 1.00 91.56 85 TYR A C 1
ATOM 630 O O . TYR A 1 85 ? -0.990 5.750 -0.199 1.00 91.56 85 TYR A O 1
ATOM 638 N N . VAL A 1 86 ? -1.673 6.120 1.906 1.00 91.44 86 VAL A N 1
ATOM 639 C CA . VAL A 1 86 ? -3.042 6.534 1.613 1.00 91.44 86 VAL A CA 1
ATOM 640 C C . VAL A 1 86 ? -3.143 8.032 1.877 1.00 91.44 86 VAL A C 1
ATOM 642 O O . VAL A 1 86 ? -2.813 8.504 2.967 1.00 91.44 86 VAL A O 1
ATOM 645 N N . ASP A 1 87 ? -3.590 8.799 0.887 1.00 89.06 87 ASP A N 1
ATOM 646 C CA . ASP A 1 87 ? -3.774 10.245 1.021 1.00 89.06 87 ASP A CA 1
ATOM 647 C C . ASP A 1 87 ? -5.223 10.583 1.399 1.00 89.06 87 ASP A C 1
ATOM 649 O O . ASP A 1 87 ? -6.114 10.585 0.553 1.00 89.06 87 ASP A O 1
ATOM 653 N N . GLN A 1 88 ? -5.448 10.913 2.673 1.00 88.00 88 GLN A N 1
ATOM 654 C CA . GLN A 1 88 ? -6.745 11.352 3.201 1.00 88.00 88 GLN A CA 1
ATOM 655 C C . GLN A 1 88 ? -6.838 12.885 3.313 1.00 88.00 88 GLN A C 1
ATOM 657 O O . GLN A 1 88 ? -7.601 13.418 4.126 1.00 88.00 88 GLN A O 1
ATOM 662 N N . SER A 1 89 ? -6.014 13.617 2.560 1.00 85.94 89 SER A N 1
ATOM 663 C CA . SER A 1 89 ? -6.038 15.079 2.555 1.00 85.94 89 SER A CA 1
ATOM 664 C C . SER A 1 89 ? -7.297 15.607 1.875 1.00 85.94 89 SER A C 1
ATOM 666 O O . SER A 1 89 ? -7.663 15.181 0.780 1.00 85.94 89 SER A O 1
ATOM 668 N N . THR A 1 90 ? -7.917 16.610 2.485 1.00 84.44 90 THR A N 1
ATOM 669 C CA . THR A 1 90 ? -8.940 17.437 1.834 1.00 84.44 90 THR A CA 1
ATOM 670 C C . THR A 1 90 ? -8.345 18.234 0.662 1.00 84.44 90 THR A C 1
ATOM 672 O O . THR A 1 90 ? -7.135 18.484 0.642 1.00 84.44 90 THR A O 1
ATOM 675 N N . PRO A 1 91 ? -9.161 18.718 -0.296 1.00 84.00 91 PRO A N 1
ATOM 676 C CA . PRO A 1 91 ? -8.672 19.581 -1.375 1.00 84.00 91 PRO A CA 1
ATOM 677 C C . PRO A 1 91 ? -7.901 20.814 -0.877 1.00 84.00 91 PRO A C 1
ATOM 679 O O . PRO A 1 91 ? -6.877 21.171 -1.453 1.00 84.00 91 PRO A O 1
ATOM 682 N N . ALA A 1 92 ? -8.342 21.420 0.232 1.00 84.44 92 ALA A N 1
ATOM 683 C CA . ALA A 1 92 ? -7.660 22.557 0.849 1.00 84.44 92 ALA A CA 1
ATOM 684 C C . ALA A 1 92 ? -6.260 22.186 1.366 1.00 84.44 92 ALA A C 1
ATOM 686 O O . ALA A 1 92 ? -5.306 22.922 1.132 1.00 84.44 92 ALA A O 1
ATOM 687 N N . GLN A 1 93 ? -6.115 21.019 2.003 1.00 86.75 93 GLN A N 1
ATOM 688 C CA . GLN A 1 93 ? -4.810 20.513 2.443 1.00 86.75 93 GLN A CA 1
ATOM 689 C C . GLN A 1 93 ? -3.889 20.200 1.259 1.00 86.75 93 GLN A C 1
ATOM 691 O O . GLN A 1 93 ? -2.699 20.490 1.322 1.00 86.75 93 GLN A O 1
ATOM 696 N N . LYS A 1 94 ? -4.430 19.668 0.154 1.00 84.31 94 LYS A N 1
ATOM 697 C CA . LYS A 1 94 ? -3.651 19.395 -1.069 1.00 84.31 94 LYS A CA 1
ATOM 698 C C . LYS A 1 94 ? -3.158 20.668 -1.763 1.00 84.31 94 LYS A C 1
ATOM 700 O O . LYS A 1 94 ? -2.122 20.631 -2.415 1.00 84.31 94 LYS A O 1
ATOM 705 N N . ALA A 1 95 ? -3.884 21.778 -1.627 1.00 86.06 95 ALA A N 1
ATOM 706 C CA . ALA A 1 95 ? -3.475 23.085 -2.143 1.00 86.06 95 ALA A CA 1
ATOM 707 C C . ALA A 1 95 ? -2.458 23.811 -1.236 1.00 86.06 95 ALA A C 1
ATOM 709 O O . ALA A 1 95 ? -1.884 24.819 -1.649 1.00 86.06 95 ALA A O 1
ATOM 710 N N . GLY A 1 96 ? -2.268 23.326 -0.003 1.00 87.38 96 GLY A N 1
ATOM 711 C CA . GLY A 1 96 ? -1.369 23.889 1.003 1.00 87.38 96 GLY A CA 1
ATOM 712 C C . GLY A 1 96 ? 0.057 23.339 0.932 1.00 87.38 96 GLY A C 1
ATOM 713 O O . GLY A 1 96 ? 0.565 22.977 -0.130 1.00 87.38 96 GLY A O 1
ATOM 714 N N . LYS A 1 97 ? 0.743 23.296 2.080 1.00 86.38 97 LYS A N 1
ATOM 715 C CA . LYS A 1 97 ? 2.092 22.721 2.169 1.00 86.38 97 LYS A CA 1
ATOM 716 C C . LYS A 1 97 ? 1.996 21.205 2.332 1.00 86.38 97 LYS A C 1
ATOM 718 O O . LYS A 1 97 ? 1.050 20.692 2.914 1.00 86.38 97 LYS A O 1
ATOM 723 N N . VAL A 1 98 ? 3.042 20.484 1.922 1.00 80.75 98 VAL A N 1
ATOM 724 C CA . VAL A 1 98 ? 3.122 19.017 2.091 1.00 80.75 98 VAL A CA 1
ATOM 725 C C . VAL A 1 98 ? 2.920 18.588 3.552 1.00 80.75 98 VAL A C 1
ATOM 727 O O . VAL A 1 98 ? 2.313 17.554 3.799 1.00 80.75 98 VAL A O 1
ATOM 730 N N . ILE A 1 99 ? 3.368 19.396 4.521 1.00 82.19 99 ILE A N 1
ATOM 731 C CA . ILE A 1 99 ? 3.193 19.120 5.958 1.00 82.19 99 ILE A CA 1
ATOM 732 C C . ILE A 1 99 ? 1.726 19.157 6.418 1.00 82.19 99 ILE A C 1
ATOM 734 O O . ILE A 1 99 ? 1.389 18.546 7.427 1.00 82.19 99 ILE A O 1
ATOM 738 N N . ASP A 1 100 ? 0.855 19.837 5.671 1.00 85.00 100 ASP A N 1
ATOM 739 C CA . ASP A 1 100 ? -0.574 19.943 5.973 1.00 85.00 100 ASP A CA 1
ATOM 740 C C . ASP A 1 100 ? -1.365 18.747 5.407 1.00 85.00 100 ASP A C 1
ATOM 742 O O . ASP A 1 100 ? -2.545 18.561 5.728 1.00 85.00 100 ASP A O 1
ATOM 746 N N . MET A 1 101 ? -0.725 17.930 4.559 1.00 86.06 101 MET A N 1
ATOM 747 C CA . MET A 1 101 ? -1.331 16.748 3.956 1.00 86.06 101 MET A CA 1
ATOM 748 C C . MET A 1 101 ? -1.498 15.627 4.986 1.00 86.06 101 MET A C 1
ATOM 750 O O . MET A 1 101 ? -0.575 15.250 5.706 1.00 86.06 101 MET A O 1
ATOM 754 N N . ASN A 1 102 ? -2.677 15.015 4.997 1.00 86.50 102 ASN A N 1
ATOM 755 C CA . ASN A 1 102 ? -2.999 13.862 5.826 1.00 86.50 102 ASN A CA 1
ATOM 756 C C . ASN A 1 102 ? -2.636 12.556 5.103 1.00 86.50 102 ASN A C 1
ATOM 758 O O . ASN A 1 102 ? -3.508 11.788 4.691 1.00 86.50 102 ASN A O 1
ATOM 762 N N . ARG A 1 103 ? -1.332 12.318 4.933 1.00 87.75 103 ARG A N 1
ATOM 763 C CA . ARG A 1 103 ? -0.805 11.070 4.367 1.00 87.75 103 ARG A CA 1
ATOM 764 C C . ARG A 1 103 ? -0.652 10.024 5.468 1.00 87.75 103 ARG A C 1
ATOM 766 O O . ARG A 1 103 ? -0.002 10.269 6.484 1.00 87.75 103 ARG A O 1
ATOM 773 N N . LYS A 1 104 ? -1.246 8.851 5.271 1.00 86.94 104 LYS A N 1
ATOM 774 C CA . LYS A 1 104 ? -1.094 7.685 6.144 1.00 86.94 104 LYS A CA 1
ATOM 775 C C . LYS A 1 104 ? -0.158 6.710 5.473 1.00 86.94 104 LYS A C 1
ATOM 777 O O . LYS A 1 104 ? -0.515 6.140 4.447 1.00 86.94 104 LYS A O 1
ATOM 782 N N . LEU A 1 105 ? 1.034 6.542 6.028 1.00 86.56 105 LEU A N 1
ATOM 783 C CA . LEU A 1 105 ? 1.980 5.587 5.477 1.00 86.56 105 LEU A CA 1
ATOM 784 C C . LEU A 1 105 ? 1.350 4.191 5.470 1.00 86.56 105 LEU A C 1
ATOM 786 O O . LEU A 1 105 ? 0.752 3.755 6.455 1.00 86.56 105 LEU A O 1
ATOM 790 N N . ALA A 1 106 ? 1.482 3.520 4.337 1.00 83.06 106 ALA A N 1
ATOM 791 C CA . ALA A 1 106 ? 1.102 2.135 4.158 1.00 83.06 106 ALA A CA 1
ATOM 792 C C . ALA A 1 106 ? 2.389 1.320 4.255 1.00 83.06 106 ALA A C 1
ATOM 794 O O . ALA A 1 106 ? 2.924 0.840 3.254 1.00 83.06 106 ALA A O 1
ATOM 795 N N . THR A 1 107 ? 2.945 1.271 5.463 1.00 68.06 107 THR A N 1
ATOM 796 C CA . THR A 1 107 ? 4.160 0.506 5.729 1.00 68.06 107 THR A CA 1
ATOM 797 C C . THR A 1 107 ? 3.780 -0.799 6.392 1.00 68.06 107 THR A C 1
ATOM 799 O O . THR A 1 107 ? 2.866 -0.870 7.213 1.00 68.06 107 THR A O 1
ATOM 802 N N . MET A 1 108 ? 4.537 -1.830 6.055 1.00 62.75 108 MET A N 1
ATOM 803 C CA . MET A 1 108 ? 4.624 -3.012 6.881 1.00 62.75 108 MET A CA 1
ATOM 804 C C . MET A 1 108 ? 6.088 -3.322 7.114 1.00 62.75 108 MET A C 1
ATOM 806 O O . MET A 1 108 ? 6.886 -3.385 6.179 1.00 62.75 108 MET A O 1
ATOM 810 N N . ASP A 1 109 ? 6.423 -3.558 8.373 1.00 60.12 109 ASP A N 1
ATOM 811 C CA . ASP A 1 109 ? 7.511 -4.463 8.694 1.00 60.12 109 ASP A CA 1
ATOM 812 C C . ASP A 1 109 ? 6.980 -5.909 8.673 1.00 60.12 109 ASP A C 1
ATOM 814 O O . ASP A 1 109 ? 5.774 -6.160 8.665 1.00 60.12 109 ASP A O 1
ATOM 818 N N . ALA A 1 110 ? 7.871 -6.899 8.680 1.00 60.41 110 ALA A N 1
ATOM 819 C CA . ALA A 1 110 ? 7.453 -8.303 8.694 1.00 60.41 110 ALA A CA 1
ATOM 820 C C . ALA A 1 110 ? 6.559 -8.666 9.903 1.00 60.41 110 ALA A C 1
ATOM 822 O O . ALA A 1 110 ? 5.857 -9.673 9.862 1.00 60.41 110 ALA A O 1
ATOM 823 N N . LYS A 1 111 ? 6.564 -7.853 10.970 1.00 66.56 111 LYS A N 1
ATOM 824 C CA . LYS A 1 111 ? 5.802 -8.097 12.202 1.00 66.56 111 LYS A CA 1
ATOM 825 C C . LYS A 1 111 ? 4.345 -7.645 12.109 1.00 66.56 111 LYS A C 1
ATOM 827 O O . LYS A 1 111 ? 3.510 -8.120 12.877 1.00 66.56 111 LYS A O 1
ATOM 832 N N . SER A 1 112 ? 4.050 -6.736 11.186 1.00 75.69 112 SER A N 1
ATOM 833 C CA . SER A 1 112 ? 2.721 -6.170 10.938 1.00 75.69 112 SER A CA 1
ATOM 834 C C . SER A 1 112 ? 2.014 -6.805 9.738 1.00 75.69 112 SER A C 1
ATOM 836 O O . SER A 1 112 ? 0.874 -6.460 9.447 1.00 75.69 112 SER A O 1
ATOM 838 N N . ALA A 1 113 ? 2.643 -7.776 9.069 1.00 80.94 113 ALA A N 1
ATOM 839 C CA . ALA A 1 113 ? 1.998 -8.531 8.004 1.00 80.94 113 ALA A CA 1
ATOM 840 C C . ALA A 1 113 ? 0.774 -9.311 8.522 1.00 80.94 113 ALA A C 1
ATOM 842 O O . ALA A 1 113 ? 0.877 -9.990 9.554 1.00 80.94 113 ALA A O 1
ATOM 843 N N . PRO A 1 114 ? -0.369 -9.279 7.807 1.00 86.69 114 PRO A N 1
ATOM 844 C CA . PRO A 1 114 ? -1.484 -10.169 8.096 1.00 86.69 114 PRO A CA 1
ATOM 845 C C . PRO A 1 114 ? -1.047 -11.636 8.156 1.00 86.69 114 PRO A C 1
ATOM 847 O O . PRO A 1 114 ? -0.208 -12.085 7.372 1.00 86.69 114 PRO A O 1
ATOM 850 N N . ALA A 1 115 ? -1.609 -12.400 9.087 1.00 85.62 115 ALA A N 1
ATOM 851 C CA . ALA A 1 115 ? -1.262 -13.797 9.300 1.00 85.62 115 ALA A CA 1
ATOM 852 C C . ALA A 1 115 ? -1.465 -14.617 8.014 1.00 85.62 115 ALA A C 1
ATOM 854 O O . ALA A 1 115 ? -2.494 -14.509 7.349 1.00 85.62 115 ALA A O 1
ATOM 855 N N . GLY A 1 116 ? -0.465 -15.432 7.669 1.00 81.88 116 GLY A N 1
ATOM 856 C CA . GLY A 1 116 ? -0.440 -16.221 6.433 1.00 81.88 116 GLY A CA 1
ATOM 857 C C . GLY A 1 116 ? -0.009 -15.444 5.183 1.00 81.88 116 GLY A C 1
ATOM 858 O O . GLY A 1 116 ? 0.159 -16.056 4.133 1.00 81.88 116 GLY A O 1
ATOM 859 N N . SER A 1 117 ? 0.191 -14.128 5.281 1.00 83.69 117 SER A N 1
ATOM 860 C CA . SER A 1 117 ? 0.627 -13.285 4.167 1.00 83.69 117 SER A CA 1
ATOM 861 C C . SER A 1 117 ? 2.120 -12.951 4.229 1.00 83.69 117 SER A C 1
ATOM 863 O O . SER A 1 117 ? 2.775 -13.135 5.256 1.00 83.69 117 SER A O 1
ATOM 865 N N . ASN A 1 118 ? 2.647 -12.423 3.123 1.00 81.25 118 ASN A N 1
ATOM 866 C CA . ASN A 1 118 ? 4.010 -11.907 3.037 1.00 81.25 118 ASN A CA 1
ATOM 867 C C . ASN A 1 118 ? 4.001 -10.376 2.976 1.00 81.25 118 ASN A C 1
ATOM 869 O O . ASN A 1 118 ? 3.106 -9.776 2.372 1.00 81.25 118 ASN A O 1
ATOM 873 N N . ALA A 1 119 ? 5.032 -9.753 3.549 1.00 82.62 119 ALA A N 1
ATOM 874 C CA . ALA A 1 119 ? 5.338 -8.352 3.278 1.00 82.62 119 ALA A CA 1
ATOM 875 C C . ALA A 1 119 ? 5.931 -8.202 1.863 1.00 82.62 119 ALA A C 1
ATOM 877 O O . ALA A 1 119 ? 6.595 -9.131 1.388 1.00 82.62 119 ALA A O 1
ATOM 878 N N . PRO A 1 120 ? 5.717 -7.070 1.167 1.00 84.69 120 PRO A N 1
ATOM 879 C CA . PRO A 1 120 ? 6.232 -6.896 -0.180 1.00 84.69 120 PRO A CA 1
ATOM 880 C C . PRO A 1 120 ? 7.763 -6.828 -0.131 1.00 84.69 120 PRO A C 1
ATOM 882 O O . PRO A 1 120 ? 8.318 -6.230 0.796 1.00 84.69 120 PRO A O 1
ATOM 885 N N . PRO A 1 121 ? 8.472 -7.431 -1.098 1.00 87.06 121 PRO A N 1
ATOM 886 C CA . PRO A 1 121 ? 9.924 -7.382 -1.115 1.00 87.06 121 PRO A CA 1
ATOM 887 C C . PRO A 1 121 ? 10.390 -5.956 -1.416 1.00 87.06 121 PRO A C 1
ATOM 889 O O . PRO A 1 121 ? 9.766 -5.243 -2.194 1.00 87.06 121 PRO A O 1
ATOM 892 N N . LYS A 1 122 ? 11.524 -5.552 -0.845 1.00 88.44 122 LYS A N 1
ATOM 893 C CA . LYS A 1 122 ? 12.266 -4.368 -1.292 1.00 88.44 122 LYS A CA 1
ATOM 894 C C . LYS A 1 122 ? 13.329 -4.817 -2.290 1.00 88.44 122 LYS A C 1
ATOM 896 O O . LYS A 1 122 ? 14.054 -5.771 -2.009 1.00 88.44 122 LYS A O 1
ATOM 901 N N . GLY A 1 123 ? 13.455 -4.148 -3.433 1.00 88.00 123 GLY A N 1
ATOM 902 C CA . GLY A 1 123 ? 14.508 -4.497 -4.382 1.00 88.00 123 GLY A CA 1
ATOM 903 C C . GLY A 1 123 ? 14.349 -3.958 -5.794 1.00 88.00 123 GLY A C 1
ATOM 904 O O . GLY A 1 123 ? 13.406 -3.249 -6.138 1.00 88.00 123 GLY A O 1
ATOM 905 N N . GLN A 1 124 ? 15.322 -4.314 -6.628 1.00 89.56 124 GLN A N 1
ATOM 906 C CA . GLN A 1 124 ? 15.396 -3.879 -8.014 1.00 89.56 124 GLN A CA 1
ATOM 907 C C . GLN A 1 124 ? 14.582 -4.790 -8.938 1.00 89.56 124 GLN A C 1
ATOM 909 O O . GLN A 1 124 ? 14.779 -6.003 -8.970 1.00 89.56 124 GLN A O 1
ATOM 914 N N . ILE A 1 125 ? 13.748 -4.176 -9.771 1.00 91.38 125 ILE A N 1
ATOM 915 C CA . ILE A 1 125 ? 13.121 -4.792 -10.936 1.00 91.38 125 ILE A CA 1
ATOM 916 C C . ILE A 1 125 ? 13.908 -4.356 -12.177 1.00 91.38 125 ILE A C 1
ATOM 918 O O . ILE A 1 125 ? 14.057 -3.153 -12.429 1.00 91.38 125 ILE A O 1
ATOM 922 N N . PRO A 1 126 ? 14.462 -5.304 -12.950 1.00 91.56 126 PRO A N 1
ATOM 923 C CA . PRO A 1 126 ? 15.325 -4.977 -14.075 1.00 91.56 126 PRO A CA 1
ATOM 924 C C . PRO A 1 126 ? 14.567 -4.240 -15.186 1.00 91.56 126 PRO A C 1
ATOM 926 O O . PRO A 1 126 ? 13.338 -4.283 -15.287 1.00 91.56 126 PRO A O 1
ATOM 929 N N . LYS A 1 127 ? 15.331 -3.567 -16.051 1.00 91.12 127 LYS A N 1
ATOM 930 C CA . LYS A 1 127 ? 14.834 -3.003 -17.312 1.00 91.12 127 LYS A CA 1
ATOM 931 C C . LYS A 1 127 ? 14.084 -4.071 -18.102 1.00 91.12 127 LYS A C 1
ATOM 933 O O . LYS A 1 127 ? 14.624 -5.155 -18.309 1.00 91.12 127 LYS A O 1
ATOM 938 N N . GLY A 1 128 ? 12.891 -3.742 -18.590 1.00 90.50 128 GLY A N 1
ATOM 939 C CA . GLY A 1 128 ? 12.100 -4.680 -19.385 1.00 90.50 128 GLY A CA 1
ATOM 940 C C . GLY A 1 128 ? 11.541 -5.861 -18.580 1.00 90.50 128 GLY A C 1
ATOM 941 O O . GLY A 1 128 ? 10.989 -6.779 -19.176 1.00 90.50 128 GLY A O 1
ATOM 942 N N . GLY A 1 129 ? 11.702 -5.862 -17.253 1.00 93.06 129 GLY A N 1
ATOM 943 C CA . GLY A 1 129 ? 11.282 -6.949 -16.375 1.00 93.06 129 GLY A CA 1
ATOM 944 C C . GLY A 1 129 ? 9.917 -6.730 -15.733 1.00 93.06 129 GLY A C 1
ATOM 945 O O . GLY A 1 129 ? 9.334 -5.649 -15.800 1.00 93.06 129 GLY A O 1
ATOM 946 N N . ALA A 1 130 ? 9.445 -7.766 -15.052 1.00 95.06 130 ALA A N 1
ATOM 947 C CA . ALA A 1 130 ? 8.279 -7.729 -14.183 1.00 95.06 130 ALA A CA 1
ATOM 948 C C . ALA A 1 130 ? 8.545 -8.581 -12.935 1.00 95.06 130 ALA A C 1
ATOM 950 O O . ALA A 1 130 ? 9.450 -9.419 -12.930 1.00 95.06 130 ALA A O 1
ATOM 951 N N . MET A 1 131 ? 7.772 -8.347 -11.881 1.00 94.12 131 MET A N 1
ATOM 952 C CA . MET A 1 131 ? 7.838 -9.104 -10.635 1.00 94.12 131 MET A CA 1
ATOM 953 C C . MET A 1 131 ? 6.426 -9.399 -10.143 1.00 94.12 131 MET A C 1
ATOM 955 O O . MET A 1 131 ? 5.652 -8.472 -9.902 1.00 94.12 131 MET A O 1
ATOM 959 N N . ASP A 1 132 ? 6.122 -10.677 -9.936 1.00 93.75 132 ASP A N 1
ATOM 960 C CA . ASP A 1 132 ? 4.962 -11.083 -9.152 1.00 93.75 132 ASP A CA 1
ATOM 961 C C . ASP A 1 132 ? 5.288 -10.890 -7.674 1.00 93.75 132 ASP A C 1
ATOM 963 O O . ASP A 1 132 ? 6.243 -11.460 -7.149 1.00 93.75 132 ASP A O 1
ATOM 967 N N . VAL A 1 133 ? 4.511 -10.034 -7.019 1.00 91.12 133 VAL A N 1
ATOM 968 C CA . VAL A 1 133 ? 4.737 -9.646 -5.627 1.00 91.12 133 VAL A CA 1
ATOM 969 C C . VAL A 1 133 ? 3.863 -10.486 -4.705 1.00 91.12 133 VAL A C 1
ATOM 971 O O . VAL A 1 133 ? 4.375 -11.063 -3.751 1.00 91.12 133 VAL A O 1
ATOM 974 N N . ASN A 1 134 ? 2.560 -10.577 -5.002 1.00 89.94 134 ASN A N 1
ATOM 975 C CA . ASN A 1 134 ? 1.556 -11.304 -4.212 1.00 89.94 134 ASN A CA 1
ATOM 976 C C . ASN A 1 134 ? 1.727 -11.131 -2.694 1.00 89.94 134 ASN A C 1
ATOM 978 O O . ASN A 1 134 ? 1.720 -12.089 -1.921 1.00 89.94 134 ASN A O 1
ATOM 982 N N . ALA A 1 135 ? 1.890 -9.880 -2.284 1.00 89.88 135 ALA A N 1
ATOM 983 C CA . ALA A 1 135 ? 2.160 -9.493 -0.911 1.00 89.88 135 ALA A CA 1
ATOM 984 C C . ALA A 1 135 ? 1.166 -8.427 -0.466 1.00 89.88 135 ALA A C 1
ATOM 986 O O . ALA A 1 135 ? 0.430 -7.873 -1.282 1.00 89.88 135 ALA A O 1
ATOM 987 N N . TYR A 1 136 ? 1.140 -8.131 0.826 1.00 89.94 136 TYR A N 1
ATOM 988 C CA . TYR A 1 136 ? 0.161 -7.213 1.394 1.00 89.94 136 TYR A CA 1
ATOM 989 C C . TYR A 1 136 ? 0.850 -6.009 2.012 1.00 89.94 136 TYR A C 1
ATOM 991 O O . TYR A 1 136 ? 1.970 -6.118 2.487 1.00 89.94 136 TYR A O 1
ATOM 999 N N . THR A 1 137 ? 0.195 -4.856 1.995 1.00 91.12 137 THR A N 1
ATOM 1000 C CA . THR A 1 137 ? 0.565 -3.704 2.820 1.00 91.12 137 THR A CA 1
ATOM 1001 C C . THR A 1 137 ? -0.656 -3.224 3.594 1.00 91.12 137 THR A C 1
ATOM 1003 O O . THR A 1 137 ? -1.795 -3.441 3.172 1.00 91.12 137 THR A O 1
ATOM 1006 N N . VAL A 1 138 ? -0.428 -2.589 4.739 1.00 91.31 138 VAL A N 1
ATOM 1007 C CA . VAL A 1 138 ? -1.477 -2.125 5.644 1.00 91.31 138 VAL A CA 1
ATOM 1008 C C . VAL A 1 138 ? -1.263 -0.646 5.935 1.00 91.31 138 VAL A C 1
ATOM 1010 O O . VAL A 1 138 ? -0.155 -0.214 6.237 1.00 91.31 138 VAL A O 1
ATOM 1013 N N . ALA A 1 139 ? -2.336 0.135 5.865 1.00 91.88 139 ALA A N 1
ATOM 1014 C CA . ALA A 1 139 ? -2.353 1.537 6.262 1.00 91.88 139 ALA A CA 1
ATOM 1015 C C . ALA A 1 139 ? -3.333 1.742 7.416 1.00 91.88 139 ALA A C 1
ATOM 1017 O O . ALA A 1 139 ? -4.467 1.262 7.373 1.00 91.88 139 ALA A O 1
ATOM 1018 N N . LEU A 1 140 ? -2.923 2.499 8.432 1.00 91.12 140 LEU A N 1
ATOM 1019 C CA . LEU A 1 140 ? -3.816 2.926 9.504 1.00 91.12 140 LEU A CA 1
ATOM 1020 C C . LEU A 1 140 ? -4.519 4.226 9.090 1.00 91.12 140 LEU A C 1
ATOM 1022 O O . LEU A 1 140 ? -3.919 5.303 9.085 1.00 91.12 140 LEU A O 1
ATOM 1026 N N . VAL A 1 141 ? -5.790 4.114 8.714 1.00 91.62 141 VAL A N 1
ATOM 1027 C CA . VAL A 1 141 ? -6.589 5.193 8.120 1.00 91.62 141 VAL A CA 1
ATOM 1028 C C . VAL A 1 141 ? -7.625 5.732 9.098 1.00 91.62 141 VAL A C 1
ATOM 1030 O O . VAL A 1 141 ? -8.161 5.002 9.929 1.00 91.62 141 VAL A O 1
ATOM 1033 N N . GLY A 1 142 ? -7.926 7.026 9.003 1.00 89.19 142 GLY A N 1
ATOM 1034 C CA . GLY A 1 142 ? -9.018 7.645 9.754 1.00 89.19 142 GLY A CA 1
ATOM 1035 C C . GLY A 1 142 ? -10.376 7.228 9.192 1.00 89.19 142 GLY A C 1
ATOM 1036 O O . GLY A 1 142 ? -10.591 7.295 7.985 1.00 89.19 142 GLY A O 1
ATOM 1037 N N . THR A 1 143 ? -11.301 6.830 10.060 1.00 87.44 143 THR A N 1
ATOM 1038 C CA . THR A 1 143 ? -12.674 6.439 9.679 1.00 87.44 143 THR A CA 1
ATOM 1039 C C . THR A 1 143 ? -13.653 7.613 9.658 1.00 87.44 143 THR A C 1
ATOM 1041 O O . THR A 1 143 ? -14.710 7.524 9.035 1.00 87.44 143 THR A O 1
ATOM 1044 N N . ASN A 1 144 ? -13.267 8.722 10.292 1.00 81.50 144 ASN A N 1
ATOM 1045 C CA . ASN A 1 144 ? -13.995 9.987 10.376 1.00 81.50 144 ASN A CA 1
ATOM 1046 C C . ASN A 1 144 ? -13.714 10.951 9.207 1.00 81.50 144 ASN A C 1
ATOM 1048 O O . ASN A 1 144 ? -14.457 11.906 9.014 1.00 81.50 144 ASN A O 1
ATOM 1052 N N . ASN A 1 145 ? -12.657 10.711 8.426 1.00 71.44 145 ASN A N 1
ATOM 1053 C CA . ASN A 1 145 ? -12.370 11.438 7.186 1.00 71.44 145 ASN A CA 1
ATOM 1054 C C . ASN A 1 145 ? -11.864 10.479 6.093 1.00 71.44 145 ASN A C 1
ATOM 1056 O O . ASN A 1 145 ? -10.681 10.480 5.746 1.00 71.44 145 ASN A O 1
ATOM 1060 N N . PRO A 1 146 ? -12.720 9.583 5.600 1.00 64.56 146 PRO A N 1
ATOM 1061 C CA . PRO A 1 146 ? -12.216 8.353 5.015 1.00 64.56 146 PRO A CA 1
ATOM 1062 C C . PRO A 1 146 ? -11.947 8.399 3.498 1.00 64.56 146 PRO A C 1
ATOM 1064 O O . PRO A 1 146 ? -11.357 7.471 2.982 1.00 64.56 146 PRO A O 1
ATOM 1067 N N . SER A 1 147 ? -12.208 9.487 2.768 1.00 62.50 147 SER A N 1
ATOM 1068 C CA . SER A 1 147 ? -11.638 9.621 1.405 1.00 62.50 147 SER A CA 1
ATOM 1069 C C . SER A 1 147 ? -11.439 11.046 0.891 1.00 62.50 147 SER A C 1
ATOM 1071 O O . SER A 1 147 ? -10.884 11.230 -0.191 1.00 62.50 147 SER A O 1
ATOM 1073 N N . GLY A 1 148 ? -11.882 12.075 1.624 1.00 57.50 148 GLY A N 1
ATOM 1074 C CA . GLY A 1 148 ? -11.852 13.465 1.147 1.00 57.50 148 GLY A CA 1
ATOM 1075 C C . GLY A 1 148 ? -12.597 13.706 -0.183 1.00 57.50 148 GLY A C 1
ATOM 1076 O O . GLY A 1 148 ? -12.472 14.791 -0.750 1.00 57.50 148 GLY A O 1
ATOM 1077 N N . GLY A 1 149 ? -13.335 12.707 -0.690 1.00 59.94 149 GLY A N 1
ATOM 1078 C CA . GLY A 1 149 ? -14.005 12.677 -1.990 1.00 59.94 149 GLY A CA 1
ATOM 1079 C C . GLY A 1 149 ? -15.508 12.394 -1.869 1.00 59.94 149 GLY A C 1
ATOM 1080 O O . GLY A 1 149 ? -16.063 12.502 -0.776 1.00 59.94 149 GLY A O 1
ATOM 1081 N N . PRO A 1 150 ? -16.196 12.060 -2.979 1.00 58.03 150 PRO A N 1
ATOM 1082 C CA . PRO A 1 150 ? -17.633 11.793 -2.967 1.00 58.03 150 PRO A CA 1
ATOM 1083 C C . PRO A 1 150 ? -18.008 10.696 -1.965 1.00 58.03 150 PRO A C 1
ATOM 1085 O O . PRO A 1 150 ? -17.291 9.706 -1.838 1.00 58.03 150 PRO A O 1
ATOM 1088 N N . GLU A 1 151 ? -19.168 10.831 -1.323 1.00 65.25 151 GLU A N 1
ATOM 1089 C CA . GLU A 1 151 ? -19.679 9.899 -0.303 1.00 65.25 151 GLU A CA 1
ATOM 1090 C C . GLU A 1 151 ? -19.711 8.435 -0.785 1.00 65.25 151 GLU A C 1
ATOM 1092 O O . GLU A 1 151 ? -19.374 7.519 -0.046 1.00 65.25 151 GLU A O 1
ATOM 1097 N N . ALA A 1 152 ? -19.974 8.196 -2.074 1.00 62.09 152 ALA A N 1
ATOM 1098 C CA . ALA A 1 152 ? -19.934 6.855 -2.667 1.00 62.09 152 ALA A CA 1
ATOM 1099 C C . ALA A 1 152 ? -18.557 6.156 -2.583 1.00 62.09 152 ALA A C 1
ATOM 1101 O O . ALA A 1 152 ? -18.472 4.945 -2.766 1.00 62.09 152 ALA A O 1
ATOM 1102 N N . LYS A 1 153 ? -17.479 6.901 -2.310 1.00 70.50 153 LYS A N 1
ATOM 1103 C CA . LYS A 1 153 ? -16.108 6.396 -2.145 1.00 70.50 153 LYS A CA 1
ATOM 1104 C C . LYS A 1 153 ? -15.623 6.483 -0.704 1.00 70.50 153 LYS A C 1
ATOM 1106 O O . LYS A 1 153 ? -14.418 6.483 -0.473 1.00 70.50 153 LYS A O 1
ATOM 1111 N N . GLN A 1 154 ? -16.526 6.613 0.268 1.00 74.81 154 GLN A N 1
ATOM 1112 C CA . GLN A 1 154 ? -16.178 6.916 1.655 1.00 74.81 154 GLN A CA 1
ATOM 1113 C C . GLN A 1 154 ? -15.108 5.970 2.226 1.00 74.81 154 GLN A C 1
ATOM 1115 O O . GLN A 1 154 ? -14.306 6.427 3.008 1.00 74.81 154 GLN A O 1
ATOM 1120 N N . TYR A 1 155 ? -14.974 4.719 1.783 1.00 87.88 155 TYR A N 1
ATOM 1121 C CA . TYR A 1 155 ? -13.938 3.791 2.275 1.00 87.88 155 TYR A CA 1
ATOM 1122 C C . TYR A 1 155 ? -13.141 3.093 1.165 1.00 87.88 155 TYR A C 1
ATOM 1124 O O . TYR A 1 155 ? -12.447 2.103 1.407 1.00 87.88 155 TYR A O 1
ATOM 1132 N N . ASP A 1 156 ? -13.269 3.594 -0.059 1.00 89.12 156 ASP A N 1
ATOM 1133 C CA . ASP A 1 156 ? -12.558 3.102 -1.232 1.00 89.12 156 ASP A CA 1
ATOM 1134 C C . ASP A 1 156 ? -11.252 3.893 -1.374 1.00 89.12 156 ASP A C 1
ATOM 1136 O O . ASP A 1 156 ? -11.195 4.933 -2.025 1.00 89.12 156 ASP A O 1
ATOM 1140 N N . PHE A 1 157 ? -10.216 3.438 -0.674 1.00 90.44 157 PHE A N 1
ATOM 1141 C CA . PHE A 1 157 ? -8.947 4.144 -0.547 1.00 90.44 157 PHE A CA 1
ATOM 1142 C C . PHE A 1 157 ? -8.033 3.878 -1.737 1.00 90.44 157 PHE A C 1
ATOM 1144 O O . PHE A 1 157 ? -7.812 2.727 -2.115 1.00 90.44 157 PHE A O 1
ATOM 1151 N N . ASP A 1 158 ? -7.428 4.927 -2.280 1.00 91.19 158 ASP A N 1
ATOM 1152 C CA . ASP A 1 158 ? -6.361 4.779 -3.263 1.00 91.19 158 ASP A CA 1
ATOM 1153 C C . ASP A 1 158 ? -5.003 4.657 -2.567 1.00 91.19 158 ASP A C 1
ATOM 1155 O O . ASP A 1 158 ? -4.680 5.411 -1.643 1.00 91.19 158 ASP A O 1
ATOM 1159 N N . LEU A 1 159 ? -4.203 3.701 -3.036 1.00 91.81 159 LEU A N 1
ATOM 1160 C CA . LEU A 1 159 ? -2.805 3.572 -2.662 1.00 91.81 159 LEU A CA 1
ATOM 1161 C C . LEU A 1 159 ? -1.962 4.450 -3.587 1.00 91.81 159 LEU A C 1
ATOM 1163 O O . LEU A 1 159 ? -2.064 4.372 -4.814 1.00 91.81 159 LEU A O 1
ATOM 1167 N N . VAL A 1 160 ? -1.112 5.269 -2.985 1.00 91.88 160 VAL A N 1
ATOM 1168 C CA . VAL A 1 160 ? -0.175 6.162 -3.664 1.00 91.88 160 VAL A CA 1
ATOM 1169 C C . VAL A 1 160 ? 1.245 5.715 -3.338 1.00 91.88 160 VAL A C 1
ATOM 1171 O O . VAL A 1 160 ? 1.482 5.120 -2.289 1.00 91.88 160 VAL A O 1
ATOM 1174 N N . TYR A 1 161 ? 2.184 5.975 -4.242 1.00 89.69 161 TYR A N 1
ATOM 1175 C CA . TYR A 1 161 ? 3.589 5.612 -4.098 1.00 89.69 161 TYR A CA 1
ATOM 1176 C C . TYR A 1 161 ? 4.462 6.829 -4.389 1.00 89.69 161 TYR A C 1
ATOM 1178 O O . TYR A 1 161 ? 4.365 7.402 -5.476 1.00 89.69 161 TYR A O 1
ATOM 1186 N N . ASP A 1 162 ? 5.309 7.213 -3.437 1.00 85.94 162 ASP A N 1
ATOM 1187 C CA . ASP A 1 162 ? 6.331 8.229 -3.678 1.00 85.94 162 ASP A CA 1
ATOM 1188 C C . ASP A 1 162 ? 7.535 7.565 -4.373 1.00 85.94 162 ASP A C 1
ATOM 1190 O O . ASP A 1 162 ? 8.144 6.621 -3.882 1.00 85.94 162 ASP A O 1
ATOM 1194 N N . ASP A 1 163 ? 7.904 8.045 -5.556 1.00 72.94 163 ASP A N 1
ATOM 1195 C CA . ASP A 1 163 ? 9.021 7.499 -6.339 1.00 72.94 163 ASP A CA 1
ATOM 1196 C C . ASP A 1 163 ? 10.395 8.052 -5.918 1.00 72.94 163 ASP A C 1
ATOM 1198 O O . ASP A 1 163 ? 11.425 7.746 -6.526 1.00 72.94 163 ASP A O 1
ATOM 1202 N N . TRP A 1 164 ? 10.416 8.840 -4.842 1.00 66.88 164 TRP A N 1
ATOM 1203 C CA . TRP A 1 164 ? 11.612 9.410 -4.246 1.00 66.88 164 TRP A CA 1
ATOM 1204 C C . TRP A 1 164 ? 12.154 8.494 -3.147 1.00 66.88 164 TRP A C 1
ATOM 1206 O O . TRP A 1 164 ? 11.791 8.610 -1.981 1.00 66.88 164 TRP A O 1
ATOM 1216 N N . SER A 1 165 ? 13.061 7.594 -3.520 1.00 63.31 165 SER A N 1
ATOM 1217 C CA . SER A 1 165 ? 13.842 6.798 -2.566 1.00 63.31 165 SER A CA 1
ATOM 1218 C C . SER A 1 165 ? 15.246 7.395 -2.368 1.00 63.31 165 SER A C 1
ATOM 1220 O O . SER A 1 165 ? 15.760 8.078 -3.259 1.00 63.31 165 SER A O 1
ATOM 1222 N N . PRO A 1 166 ? 15.929 7.158 -1.234 1.00 63.84 166 PRO A N 1
ATOM 1223 C CA . PRO A 1 166 ? 17.358 7.463 -1.106 1.00 63.84 166 PRO A CA 1
ATOM 1224 C C . PRO A 1 166 ? 18.188 6.891 -2.271 1.00 63.84 166 PRO A C 1
ATOM 1226 O O . PRO A 1 166 ? 19.103 7.542 -2.773 1.00 63.84 166 PRO A O 1
ATOM 1229 N N . GLU A 1 167 ? 17.800 5.721 -2.777 1.00 63.91 167 GLU A N 1
ATOM 1230 C CA . GLU A 1 167 ? 18.404 5.034 -3.913 1.00 63.91 167 GLU A CA 1
ATOM 1231 C C . GLU A 1 167 ? 18.191 5.783 -5.246 1.00 63.91 167 GLU A C 1
ATOM 1233 O O . GLU A 1 167 ? 19.074 5.762 -6.108 1.00 63.91 167 GLU A O 1
ATOM 1238 N N . TYR A 1 168 ? 17.095 6.537 -5.411 1.00 59.91 168 TYR A N 1
ATOM 1239 C CA . TYR A 1 168 ? 16.922 7.453 -6.551 1.00 59.91 168 TYR A CA 1
ATOM 1240 C C . TYR A 1 168 ? 18.057 8.482 -6.629 1.00 59.91 168 TYR A C 1
ATOM 1242 O O . TYR A 1 168 ? 18.516 8.812 -7.726 1.00 59.91 168 TYR A O 1
ATOM 1250 N N . GLN A 1 169 ? 18.558 8.975 -5.490 1.00 61.59 169 GLN A N 1
ATOM 1251 C CA . GLN A 1 169 ? 19.669 9.931 -5.492 1.00 61.59 169 GLN A CA 1
ATOM 1252 C C . GLN A 1 169 ? 20.971 9.296 -5.990 1.00 61.59 169 GLN A C 1
ATOM 1254 O O . GLN A 1 169 ? 21.738 9.962 -6.684 1.00 61.59 169 GLN A O 1
ATOM 1259 N N . SER A 1 170 ? 21.187 8.014 -5.694 1.00 67.00 170 SER A N 1
ATOM 1260 C CA . SER A 1 170 ? 22.397 7.277 -6.066 1.00 67.00 170 SER A CA 1
ATOM 1261 C C . SER A 1 170 ? 22.414 6.799 -7.524 1.00 67.00 170 SER A C 1
ATOM 1263 O O . SER A 1 170 ? 23.496 6.608 -8.071 1.00 67.00 170 SER A O 1
ATOM 1265 N N . TYR A 1 171 ? 21.252 6.633 -8.175 1.00 66.50 171 TYR A N 1
ATOM 1266 C CA . TYR A 1 171 ? 21.154 5.993 -9.501 1.00 66.50 171 TYR A CA 1
ATOM 1267 C C . TYR A 1 171 ? 20.303 6.752 -10.537 1.00 66.50 171 TYR A C 1
ATOM 1269 O O . TYR A 1 171 ? 19.743 6.139 -11.451 1.00 66.50 171 TYR A O 1
ATOM 1277 N N . ARG A 1 172 ? 20.215 8.087 -10.433 1.00 62.41 172 ARG A N 1
ATOM 1278 C CA . ARG A 1 172 ? 19.344 8.965 -11.253 1.00 62.41 172 ARG A CA 1
ATOM 1279 C C . ARG A 1 172 ? 19.275 8.637 -12.753 1.00 62.41 172 ARG A C 1
ATOM 1281 O O . ARG A 1 172 ? 18.211 8.745 -13.363 1.00 62.41 172 ARG A O 1
ATOM 1288 N N . GLU A 1 173 ? 20.383 8.241 -13.374 1.00 58.50 173 GLU A N 1
ATOM 1289 C CA . GLU A 1 173 ? 20.428 7.970 -14.817 1.00 58.50 173 GLU A CA 1
ATOM 1290 C C . GLU A 1 173 ? 19.780 6.630 -15.203 1.00 58.50 173 GLU A C 1
ATOM 1292 O O . GLU A 1 173 ? 19.170 6.534 -16.269 1.00 58.50 173 GLU A O 1
ATOM 1297 N N . GLY A 1 174 ? 19.804 5.633 -14.314 1.00 58.06 174 GLY A N 1
ATOM 1298 C CA . GLY A 1 174 ? 19.285 4.280 -14.544 1.00 58.06 174 GLY A CA 1
ATOM 1299 C C . GLY A 1 174 ? 17.891 4.007 -13.975 1.00 58.06 174 GLY A C 1
ATOM 1300 O O . GLY A 1 174 ? 17.395 2.899 -14.156 1.00 58.06 174 GLY A O 1
ATOM 1301 N N . PHE A 1 175 ? 17.265 4.999 -13.332 1.00 63.34 175 PHE A N 1
ATOM 1302 C CA . PHE A 1 175 ? 16.039 4.854 -12.542 1.00 63.34 175 PHE A CA 1
ATOM 1303 C C . PHE A 1 175 ? 14.773 5.378 -13.250 1.00 63.34 175 PHE A C 1
ATOM 1305 O O . PHE A 1 175 ? 14.804 6.417 -13.922 1.00 63.34 175 PHE A O 1
ATOM 1312 N N . VAL A 1 176 ? 13.643 4.686 -13.078 1.00 65.38 176 VAL A N 1
ATOM 1313 C CA . VAL A 1 176 ? 12.312 5.145 -13.518 1.00 65.38 176 VAL A CA 1
ATOM 1314 C C . VAL A 1 176 ? 11.681 6.064 -12.470 1.00 65.38 176 VAL A C 1
ATOM 1316 O O . VAL A 1 176 ? 11.299 5.610 -11.403 1.00 65.38 176 VAL A O 1
ATOM 1319 N N . SER A 1 177 ? 11.508 7.347 -12.791 1.00 66.62 177 SER A N 1
ATOM 1320 C CA . SER A 1 177 ? 10.887 8.356 -11.910 1.00 66.62 177 SER A CA 1
ATOM 1321 C C . SER A 1 177 ? 9.404 8.599 -12.228 1.00 66.62 177 SER A C 1
ATOM 1323 O O . SER A 1 177 ? 8.940 9.739 -12.231 1.00 66.62 177 SER A O 1
ATOM 1325 N N . LYS A 1 178 ? 8.699 7.578 -12.719 1.00 79.62 178 LYS A N 1
ATOM 1326 C CA . LYS A 1 178 ? 7.264 7.657 -13.007 1.00 79.62 178 LYS A CA 1
ATOM 1327 C C . LYS A 1 178 ? 6.629 6.305 -12.745 1.00 79.62 178 LYS A C 1
ATOM 1329 O O . LYS A 1 178 ? 6.830 5.365 -13.516 1.00 79.62 178 LYS A O 1
ATOM 1334 N N . VAL A 1 179 ? 5.843 6.244 -11.681 1.00 88.81 179 VAL A N 1
ATOM 1335 C CA . VAL A 1 179 ? 5.094 5.054 -11.288 1.00 88.81 179 VAL A CA 1
ATOM 1336 C C . VAL A 1 179 ? 3.613 5.283 -11.574 1.00 88.81 179 VAL A C 1
ATOM 1338 O O . VAL A 1 179 ? 3.070 6.346 -11.277 1.00 88.81 179 VAL A O 1
ATOM 1341 N N . LEU A 1 180 ? 2.966 4.294 -12.181 1.00 92.06 180 LEU A N 1
ATOM 1342 C CA . LEU A 1 180 ? 1.527 4.248 -12.394 1.00 92.06 180 LEU A CA 1
ATOM 1343 C C . LEU A 1 180 ? 0.914 3.246 -11.415 1.00 92.06 180 LEU A C 1
ATOM 1345 O O . LEU A 1 180 ? 1.301 2.080 -11.398 1.00 92.06 180 LEU A O 1
ATOM 1349 N N . LEU A 1 181 ? -0.049 3.692 -10.614 1.00 94.25 181 LEU A N 1
ATOM 1350 C CA . LEU A 1 181 ? -0.756 2.851 -9.650 1.00 94.25 181 LEU A CA 1
ATOM 1351 C C . LEU A 1 181 ? -2.096 2.428 -10.242 1.00 94.25 181 LEU A C 1
ATOM 1353 O O . LEU A 1 181 ? -2.958 3.266 -10.495 1.00 94.25 181 LEU A O 1
ATOM 1357 N N . ASN A 1 182 ? -2.269 1.125 -10.447 1.00 95.88 182 ASN A N 1
ATOM 1358 C CA . ASN A 1 182 ? -3.474 0.551 -11.031 1.00 95.88 182 ASN A CA 1
ATOM 1359 C C . ASN A 1 182 ? -4.240 -0.229 -9.966 1.00 95.88 182 ASN A C 1
ATOM 1361 O O . ASN A 1 182 ? -3.831 -1.327 -9.576 1.00 95.88 182 ASN A O 1
ATOM 1365 N N . LYS A 1 183 ? -5.370 0.326 -9.526 1.00 95.25 183 LYS A N 1
ATOM 1366 C CA . LYS A 1 183 ? -6.298 -0.384 -8.649 1.00 95.25 183 LYS A CA 1
ATOM 1367 C C . LYS A 1 183 ? -7.105 -1.391 -9.470 1.00 95.25 183 LYS A C 1
ATOM 1369 O O . LYS A 1 183 ? -7.783 -1.012 -10.419 1.00 95.25 183 LYS A O 1
ATOM 1374 N N . THR A 1 184 ? -7.026 -2.670 -9.121 1.00 96.25 184 THR A N 1
ATOM 1375 C CA . THR A 1 184 ? -7.626 -3.785 -9.873 1.00 96.25 184 THR A CA 1
ATOM 1376 C C . THR A 1 184 ? -8.975 -4.235 -9.318 1.00 96.25 184 THR A C 1
ATOM 1378 O O . THR A 1 184 ? -9.581 -5.165 -9.849 1.00 96.25 184 THR A O 1
ATOM 1381 N N . ASN A 1 185 ? -9.470 -3.586 -8.260 1.00 93.62 185 ASN A N 1
ATOM 1382 C CA . ASN A 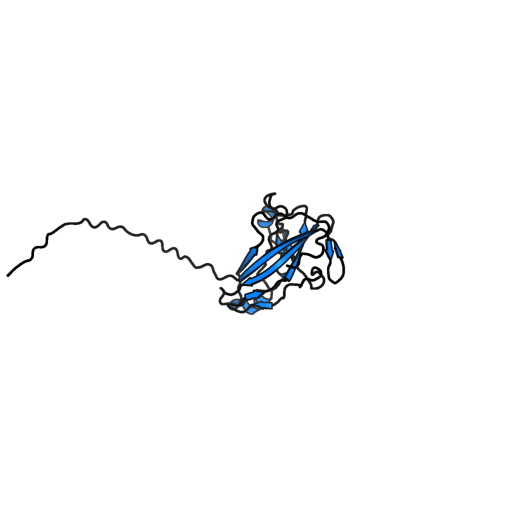1 185 ? -10.817 -3.839 -7.762 1.00 93.62 185 ASN A CA 1
ATOM 1383 C C . ASN A 1 185 ? -11.866 -3.517 -8.844 1.00 93.62 185 ASN A C 1
ATOM 1385 O O . ASN A 1 185 ? -11.710 -2.526 -9.561 1.00 93.62 185 ASN A O 1
ATOM 1389 N N . PRO A 1 186 ? -12.956 -4.300 -8.950 1.00 91.06 186 PRO A N 1
ATOM 1390 C CA . PRO A 1 186 ? -14.053 -3.990 -9.859 1.00 91.06 186 PRO A CA 1
ATOM 1391 C C . PRO A 1 186 ? -14.621 -2.585 -9.632 1.00 91.06 186 PRO A C 1
ATOM 1393 O O . PRO A 1 186 ? -14.707 -2.110 -8.494 1.00 91.06 186 PRO A O 1
ATOM 1396 N N . ALA A 1 187 ? -15.064 -1.931 -10.706 1.00 86.62 187 ALA A N 1
ATOM 1397 C CA . ALA A 1 187 ? -15.741 -0.643 -10.604 1.00 86.62 187 ALA A CA 1
ATOM 1398 C C . ALA A 1 187 ? -16.990 -0.755 -9.711 1.00 86.62 187 ALA A C 1
ATOM 1400 O O . ALA A 1 187 ? -17.762 -1.704 -9.830 1.00 86.62 187 ALA A O 1
ATOM 1401 N N . GLY A 1 188 ? -17.180 0.218 -8.817 1.00 82.06 188 GLY A N 1
ATOM 1402 C CA . GLY A 1 188 ? -18.284 0.209 -7.853 1.00 82.06 188 GLY A CA 1
ATOM 1403 C C . GLY A 1 188 ? -18.057 -0.682 -6.628 1.00 82.06 188 GLY A C 1
ATOM 1404 O O . GLY A 1 188 ? -18.997 -0.890 -5.867 1.00 82.06 188 GLY A O 1
ATOM 1405 N N . SER A 1 189 ? -16.840 -1.199 -6.414 1.00 85.44 189 SER A N 1
ATOM 1406 C CA . SER A 1 189 ? -16.487 -1.876 -5.160 1.00 85.44 189 SER A CA 1
ATOM 1407 C C . SER A 1 189 ? -16.730 -0.955 -3.964 1.00 85.44 189 SER A C 1
ATOM 1409 O O . SER A 1 189 ? -16.238 0.170 -3.926 1.00 85.44 189 SER A O 1
ATOM 1411 N N . THR A 1 190 ? -17.464 -1.450 -2.971 1.00 84.00 190 THR A N 1
ATOM 1412 C CA . THR A 1 190 ? -17.735 -0.737 -1.720 1.00 84.00 190 THR A CA 1
ATOM 1413 C C . THR A 1 190 ? -17.044 -1.433 -0.562 1.00 84.00 190 THR A C 1
ATOM 1415 O O . THR A 1 190 ? -17.050 -2.662 -0.488 1.00 84.00 190 THR A O 1
ATOM 1418 N N . TYR A 1 191 ? -16.530 -0.653 0.381 1.00 86.31 191 TYR A N 1
ATOM 1419 C CA . TYR A 1 191 ? -15.921 -1.163 1.605 1.00 86.31 191 TYR A CA 1
ATOM 1420 C C . TYR A 1 191 ? -16.667 -0.625 2.815 1.00 86.31 191 TYR A C 1
ATOM 1422 O O . TYR A 1 191 ? -17.168 0.499 2.809 1.00 86.31 191 TYR A O 1
ATOM 1430 N N . SER A 1 192 ? -16.714 -1.427 3.868 1.00 87.88 192 SER A N 1
ATOM 1431 C CA . SER A 1 192 ? -17.213 -1.035 5.178 1.00 87.88 192 SER A CA 1
ATOM 1432 C C . SER A 1 192 ? -16.175 -1.389 6.233 1.00 87.88 192 SER A C 1
ATOM 1434 O O . SER A 1 192 ? -15.358 -2.292 6.046 1.00 87.88 192 SER A O 1
ATOM 1436 N N . VAL A 1 193 ? -16.185 -0.653 7.344 1.00 90.19 193 VAL A N 1
ATOM 1437 C CA . VAL A 1 193 ? -15.323 -0.970 8.483 1.00 90.19 193 VAL A CA 1
ATOM 1438 C C . VAL A 1 193 ? -15.903 -2.190 9.188 1.00 90.19 193 VAL A C 1
ATOM 1440 O O . VAL A 1 193 ? -16.967 -2.120 9.800 1.00 90.19 193 VAL A O 1
ATOM 1443 N N . THR A 1 194 ? -15.193 -3.307 9.107 1.00 91.25 194 THR A N 1
ATOM 1444 C CA . THR A 1 194 ? -15.544 -4.543 9.815 1.00 91.25 194 THR A CA 1
ATOM 1445 C C . THR A 1 194 ? -14.852 -4.608 11.177 1.00 91.25 194 THR A C 1
ATOM 1447 O O . THR A 1 194 ? -13.858 -3.920 11.418 1.00 91.25 194 THR A O 1
ATOM 1450 N N . ALA A 1 195 ? -15.378 -5.411 12.106 1.00 90.94 195 ALA A N 1
ATOM 1451 C CA . ALA A 1 195 ? -14.738 -5.586 13.411 1.00 90.94 195 ALA A CA 1
ATOM 1452 C C . ALA A 1 195 ? -13.376 -6.285 13.270 1.00 90.94 195 ALA A C 1
ATOM 1454 O O . ALA A 1 195 ? -12.378 -5.798 13.785 1.00 90.94 195 ALA A O 1
ATOM 1455 N N . ASP A 1 196 ? -13.326 -7.367 12.498 1.00 89.12 196 ASP A N 1
ATOM 1456 C CA . ASP A 1 196 ? -12.124 -8.159 12.264 1.00 89.12 196 ASP A CA 1
ATOM 1457 C C . ASP A 1 196 ? -12.028 -8.510 10.775 1.00 89.12 196 ASP A C 1
ATOM 1459 O O . ASP A 1 196 ? -13.019 -8.925 10.173 1.00 89.12 196 ASP A O 1
ATOM 1463 N N . CYS A 1 197 ? -10.841 -8.349 10.187 1.00 85.31 197 CYS A N 1
ATOM 1464 C CA . CYS A 1 197 ? -10.554 -8.836 8.838 1.00 85.31 197 CYS A CA 1
ATOM 1465 C C . CYS A 1 197 ? -10.443 -10.372 8.774 1.00 85.31 197 CYS A C 1
ATOM 1467 O O . CYS A 1 197 ? -10.394 -10.928 7.676 1.00 85.31 197 CYS A O 1
ATOM 1469 N N . GLY A 1 198 ? -10.380 -11.058 9.922 1.00 71.31 198 GLY A N 1
ATOM 1470 C CA . GLY A 1 198 ? -10.208 -12.503 10.014 1.00 71.31 198 GLY A CA 1
ATOM 1471 C C . GLY A 1 198 ? -8.903 -12.970 9.366 1.00 71.31 198 GLY A C 1
ATOM 1472 O O . GLY A 1 198 ? -7.928 -12.221 9.253 1.00 71.31 198 GLY A O 1
ATOM 1473 N N . THR A 1 199 ? -8.872 -14.223 8.908 1.00 63.72 199 THR A N 1
ATOM 1474 C CA . THR A 1 199 ? -7.915 -14.616 7.868 1.00 63.72 199 THR A CA 1
ATOM 1475 C C . THR A 1 199 ? -8.393 -13.944 6.592 1.00 63.72 199 THR A C 1
ATOM 1477 O O . THR A 1 199 ? -9.377 -14.374 5.994 1.00 63.72 199 THR A O 1
ATOM 1480 N N . ILE A 1 200 ? -7.731 -12.853 6.205 1.00 62.50 200 ILE A N 1
ATOM 1481 C CA . ILE A 1 200 ? -7.924 -12.228 4.893 1.00 62.50 200 ILE A CA 1
ATOM 1482 C C . ILE A 1 200 ? -7.934 -13.361 3.874 1.00 62.50 200 ILE A C 1
ATOM 1484 O O . ILE A 1 200 ? -7.064 -14.224 3.944 1.00 62.50 200 ILE A O 1
ATOM 1488 N N . ALA A 1 201 ? -8.919 -13.413 2.977 1.00 51.28 201 ALA A N 1
ATOM 1489 C CA . ALA A 1 201 ? -8.911 -14.409 1.914 1.00 51.28 201 ALA A CA 1
ATOM 1490 C C . ALA A 1 201 ? -7.667 -14.152 1.048 1.00 51.28 201 ALA A C 1
ATOM 1492 O O . ALA A 1 201 ? -7.654 -13.260 0.197 1.00 51.28 201 ALA A O 1
ATOM 1493 N N . LEU A 1 202 ? -6.585 -14.870 1.354 1.00 48.59 202 LEU A N 1
ATOM 1494 C CA . LEU A 1 202 ? -5.308 -14.822 0.659 1.00 48.59 202 LEU A CA 1
ATOM 1495 C C . LEU A 1 202 ? -5.454 -15.608 -0.645 1.00 48.59 202 LEU A C 1
ATOM 1497 O O . LEU A 1 202 ? -4.875 -16.678 -0.809 1.00 48.59 202 LEU A O 1
ATOM 1501 N N . ASN A 1 203 ? -6.301 -15.100 -1.536 1.00 41.50 203 ASN A N 1
ATOM 1502 C CA . ASN A 1 203 ? -6.415 -15.564 -2.913 1.00 41.50 203 ASN A CA 1
ATOM 1503 C C . ASN A 1 203 ? -5.497 -14.691 -3.756 1.00 41.50 203 ASN A C 1
ATOM 1505 O O . ASN A 1 203 ? -5.715 -13.456 -3.749 1.00 41.50 203 ASN A O 1
#

Secondary structure (DSSP, 8-state):
---------------------------PPP-EEEEEEEEEEEEEEEETTEEEE--TTEEEEEEEEEEEE-TT-SSBEEE-GGGEEEE---HHHHHS-GGGS-EEE----TTTSBTT--PPPPEEEPTT-EEEEEEEEEEEEESSS--SS-GGGTT-PPEEE----HHHHH-TTTB---EEEEE-SPTT-----EEE--S----

Foldseek 3Di:
DDDDDDDDDDDDDDPPPPPPPPPPPVPPAQAKEWEKAFQAKEQWAAAPVGIDGAPPQKIKTKMWGFKIFQQRHQFKAWDDLQQKWWWLAAPVQVVDDPVSTPTWGQDDDNRPFGYPFGAFDTGIAGHNGMDGGLGMTITIAGLVRQHSDDPLCSPVIDMDGQSDDPVCVVPVVRYGRHYHYHHPDDPSDDHDYYHYCYRRPSD

Radius of gyration: 26.1 Å; chains: 1; bounding box: 42×40×108 Å